Protein AF-A0A6F9C7R4-F1 (afdb_monomer_lite)

Radius of gyration: 24.44 Å; chains: 1; bounding box: 54×65×80 Å

Foldseek 3Di:
DVVVVLVVLVVLVVVVLVVVVPPDDPPPDPDPDDDDDDDDDDDDDDDDDDDDDDDDDDDDDDPPDDPPPPVPVDAADPQQVVLLCVQLVDLQDHHQEAEEFQPLAPQSVVVCVSCVVVVHSYGYDPDLNSLLVNVVSNVVSLVSNVVVDVDHAAAYEYEYHEEPVSVVSNVVSVCVVCVPPDPCVVRNYDYHYDHAEDHPCLVVVCVVDVSSCVNCVDPVNCVQRNDRDHPPPDDDDD

Secondary structure (DSSP, 8-state):
-HHHHHHHHHHHHHHHHHHTTS---------------------------------------------------PPPPHHHHHHHHHH---SS---SEEEEEE-SSHHHHHHHHHHHHTT--EEEE-SHHHHHHHHHHHHHHHHHHHHH-SSPPPPEEEEEEE-HHHHHHHHHHHHHHHTTS-TTHHHHEEEEEEE-SS-HHHHHHTTT-HHHHHHHSSHHHHHHHT-SSPPP------

Structure (mmCIF, N/CA/C/O backbone):
data_AF-A0A6F9C7R4-F1
#
_entry.id   AF-A0A6F9C7R4-F1
#
loop_
_atom_site.group_PDB
_atom_site.id
_atom_site.type_symbol
_atom_site.label_atom_id
_atom_site.label_alt_id
_atom_site.label_comp_id
_atom_site.label_asym_id
_atom_site.label_entity_id
_atom_site.label_seq_id
_atom_site.pdbx_PDB_ins_code
_atom_site.Cartn_x
_atom_site.Cartn_y
_atom_site.Cartn_z
_atom_site.occupancy
_atom_site.B_iso_or_equiv
_atom_site.auth_seq_id
_atom_site.auth_comp_id
_atom_site.auth_asym_id
_atom_site.auth_atom_id
_atom_site.pdbx_PDB_model_num
ATOM 1 N N . MET A 1 1 ? 5.335 -18.159 -20.640 1.00 39.88 1 MET A N 1
ATOM 2 C CA . MET A 1 1 ? 6.162 -18.407 -19.437 1.00 39.88 1 MET A CA 1
ATOM 3 C C . MET A 1 1 ? 5.982 -17.304 -18.386 1.00 39.88 1 MET A C 1
ATOM 5 O O . MET A 1 1 ? 5.560 -17.632 -17.288 1.00 39.88 1 MET A O 1
ATOM 9 N N . ALA A 1 2 ? 6.142 -16.016 -18.731 1.00 45.09 2 ALA A N 1
ATOM 10 C CA . ALA A 1 2 ? 5.938 -14.879 -17.810 1.00 45.09 2 ALA A CA 1
ATOM 11 C C . ALA A 1 2 ? 4.561 -14.833 -17.105 1.00 45.09 2 ALA A C 1
ATOM 13 O O . ALA A 1 2 ? 4.506 -14.585 -15.908 1.00 45.09 2 ALA A O 1
ATOM 14 N N . ARG A 1 3 ? 3.460 -15.156 -17.805 1.00 52.81 3 ARG A N 1
ATOM 15 C CA . ARG A 1 3 ? 2.104 -15.205 -17.211 1.00 52.81 3 ARG A CA 1
ATOM 16 C C . ARG A 1 3 ? 1.913 -16.314 -16.167 1.00 52.81 3 ARG A C 1
ATOM 18 O O . ARG A 1 3 ? 1.260 -16.100 -15.158 1.00 52.81 3 ARG A O 1
ATOM 25 N N . ILE A 1 4 ? 2.505 -17.489 -16.387 1.00 51.78 4 ILE A N 1
ATOM 26 C CA . ILE A 1 4 ? 2.403 -18.630 -15.455 1.00 51.78 4 ILE A CA 1
ATOM 27 C C . ILE A 1 4 ? 3.242 -18.363 -14.204 1.00 51.78 4 ILE A C 1
ATOM 29 O O . ILE A 1 4 ? 2.794 -18.617 -13.090 1.00 51.78 4 ILE A 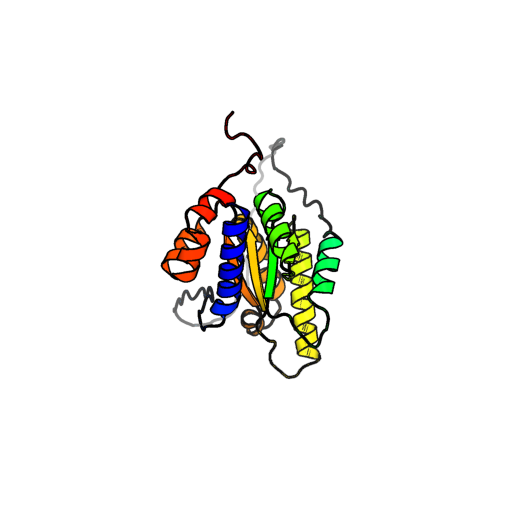O 1
ATOM 33 N N . ILE A 1 5 ? 4.432 -17.795 -14.410 1.00 53.28 5 ILE A N 1
ATOM 34 C CA . ILE A 1 5 ? 5.325 -17.333 -13.351 1.00 53.28 5 ILE A CA 1
ATOM 35 C C . ILE A 1 5 ? 4.593 -16.264 -12.521 1.00 53.28 5 ILE A C 1
ATOM 37 O O . ILE A 1 5 ? 4.403 -16.451 -11.327 1.00 53.28 5 ILE A O 1
ATOM 41 N N . SER A 1 6 ? 4.050 -15.220 -13.158 1.00 62.62 6 SER A N 1
ATOM 42 C CA . SER A 1 6 ? 3.260 -14.164 -12.504 1.00 62.62 6 SER A CA 1
ATOM 43 C C . SER A 1 6 ? 2.081 -14.700 -11.677 1.00 62.62 6 SER A C 1
ATOM 45 O O . SER A 1 6 ? 1.924 -14.301 -10.525 1.00 62.62 6 SER A O 1
ATOM 47 N N . GLN A 1 7 ? 1.312 -15.663 -12.197 1.00 65.19 7 GLN A N 1
ATOM 48 C CA . GLN A 1 7 ? 0.165 -16.225 -11.477 1.00 65.19 7 GLN A CA 1
ATOM 49 C C . GLN A 1 7 ? 0.561 -17.020 -10.228 1.00 65.19 7 GLN A C 1
ATOM 51 O O . GLN A 1 7 ? -0.072 -16.889 -9.179 1.00 65.19 7 GLN A O 1
ATOM 56 N N . GLN A 1 8 ? 1.596 -17.860 -10.323 1.00 61.47 8 GLN A N 1
ATOM 57 C CA . GLN A 1 8 ? 2.081 -18.608 -9.161 1.00 61.47 8 GLN A CA 1
ATOM 58 C C . GLN A 1 8 ? 2.661 -17.667 -8.100 1.00 61.47 8 GLN A C 1
ATOM 60 O O . GLN A 1 8 ? 2.408 -17.869 -6.912 1.00 61.47 8 GLN A O 1
ATOM 65 N N . TRP A 1 9 ? 3.348 -16.597 -8.512 1.00 67.38 9 TRP A N 1
ATOM 66 C CA . TRP A 1 9 ? 3.833 -15.569 -7.591 1.00 67.38 9 TRP A CA 1
ATOM 67 C C . TRP A 1 9 ? 2.715 -14.838 -6.881 1.00 67.38 9 TRP A C 1
ATOM 69 O O . TRP A 1 9 ? 2.795 -14.671 -5.672 1.00 67.38 9 TRP A O 1
ATOM 79 N N . LEU A 1 10 ? 1.674 -14.417 -7.596 1.00 68.88 10 LEU A N 1
ATOM 80 C CA . LEU A 1 10 ? 0.537 -13.747 -6.975 1.00 68.88 10 LEU A CA 1
ATOM 81 C C . LEU A 1 10 ? -0.103 -14.607 -5.899 1.00 68.88 10 LEU A C 1
ATOM 83 O O . LEU A 1 10 ? -0.387 -14.110 -4.815 1.00 68.88 10 LEU A O 1
ATOM 87 N N . ASN A 1 11 ? -0.265 -15.900 -6.173 1.00 70.38 11 ASN A N 1
ATOM 88 C CA . ASN A 1 11 ? -0.810 -16.833 -5.200 1.00 70.38 11 ASN A CA 1
ATOM 89 C C . ASN A 1 11 ? 0.103 -16.941 -3.972 1.00 70.38 11 ASN A C 1
ATOM 91 O O . ASN A 1 11 ? -0.387 -16.971 -2.848 1.00 70.38 11 ASN A O 1
ATOM 95 N N . LEU A 1 12 ? 1.426 -16.950 -4.159 1.00 67.12 12 LEU A N 1
ATOM 96 C CA . LEU A 1 12 ? 2.385 -16.963 -3.054 1.00 67.12 12 LEU A CA 1
ATOM 97 C C . LEU A 1 12 ? 2.430 -15.634 -2.291 1.00 67.12 12 LEU A C 1
ATOM 99 O O . LEU A 1 12 ? 2.527 -15.647 -1.068 1.00 67.12 12 LEU A O 1
ATOM 103 N N . ALA A 1 13 ? 2.321 -14.500 -2.978 1.00 68.69 13 ALA A N 1
ATOM 104 C CA . ALA A 1 13 ? 2.282 -13.173 -2.379 1.00 68.69 13 ALA A CA 1
ATOM 105 C C . ALA A 1 13 ? 0.986 -12.973 -1.587 1.00 68.69 13 ALA A C 1
ATOM 107 O O . ALA A 1 13 ? 1.040 -12.539 -0.442 1.00 68.69 13 ALA A O 1
ATOM 108 N N . GLN A 1 14 ? -0.165 -13.374 -2.133 1.00 70.00 14 GLN A N 1
ATOM 109 C CA . GLN A 1 14 ? -1.430 -13.440 -1.401 1.00 70.00 14 GLN A CA 1
ATOM 110 C C . GLN A 1 14 ? -1.315 -14.380 -0.206 1.00 70.00 14 GLN A C 1
ATOM 112 O O . GLN A 1 14 ? -1.666 -14.000 0.905 1.00 70.00 14 GLN A O 1
ATOM 117 N N . LEU A 1 15 ? -0.745 -15.572 -0.393 1.00 69.75 15 LEU A N 1
ATOM 118 C CA . LEU A 1 15 ? -0.525 -16.511 0.700 1.00 69.75 15 LEU A CA 1
ATOM 119 C C . LEU A 1 15 ? 0.438 -15.954 1.747 1.00 69.75 15 LEU A C 1
ATOM 121 O O . LEU A 1 15 ? 0.283 -16.275 2.913 1.00 69.75 15 LEU A O 1
ATOM 125 N N . TRP A 1 16 ? 1.392 -15.101 1.390 1.00 76.81 16 TRP A N 1
ATOM 126 C CA . TRP A 1 16 ? 2.259 -14.406 2.337 1.00 76.81 16 TRP A CA 1
ATOM 127 C C . TRP A 1 16 ? 1.533 -13.264 3.060 1.00 76.81 16 TRP A C 1
ATOM 129 O O . TRP A 1 16 ? 1.604 -13.193 4.288 1.00 76.81 16 TRP A O 1
ATOM 139 N N . LEU A 1 17 ? 0.738 -12.456 2.348 1.00 73.62 17 LEU A N 1
ATOM 140 C CA . LEU A 1 17 ? -0.160 -11.452 2.935 1.00 73.62 17 LEU A CA 1
ATOM 141 C C . LEU A 1 17 ? -1.154 -12.102 3.918 1.00 73.62 17 LEU A C 1
ATOM 143 O O . LEU A 1 17 ? -1.463 -11.526 4.965 1.00 73.62 17 LEU A O 1
ATOM 147 N N . SER A 1 18 ? -1.624 -13.315 3.619 1.00 70.50 18 SER A N 1
ATOM 148 C CA . SER A 1 18 ? -2.480 -14.129 4.488 1.00 70.50 18 SER A CA 1
ATOM 149 C C . SER A 1 18 ? -1.690 -14.880 5.566 1.00 70.50 18 SER A C 1
ATOM 151 O O . SER A 1 18 ? -2.158 -15.020 6.682 1.00 70.50 18 SER A O 1
ATOM 153 N N . ALA A 1 19 ? -0.475 -15.359 5.318 1.00 60.34 19 ALA A N 1
ATOM 154 C CA . ALA A 1 19 ? 0.282 -16.148 6.294 1.00 60.34 19 ALA A CA 1
ATOM 155 C C . ALA A 1 19 ? 1.025 -15.290 7.322 1.00 60.34 19 ALA A C 1
ATOM 157 O O . ALA A 1 19 ? 1.312 -15.771 8.420 1.00 60.34 19 ALA A O 1
ATOM 158 N N . SER A 1 20 ? 1.277 -14.015 7.020 1.00 59.97 20 SER A N 1
ATOM 159 C CA . SER A 1 20 ? 1.751 -13.042 8.007 1.00 59.97 20 SER A CA 1
ATOM 160 C C . SER A 1 20 ? 0.716 -12.756 9.121 1.00 59.97 20 SER A C 1
ATOM 162 O O . SER A 1 20 ? 0.984 -11.943 10.007 1.00 59.97 20 SER A O 1
ATOM 164 N N . LEU A 1 21 ? -0.444 -13.436 9.111 1.00 51.66 21 LEU A N 1
ATOM 165 C CA . LEU A 1 21 ? -1.434 -13.511 10.197 1.00 51.66 21 LEU A CA 1
ATOM 166 C C . LEU A 1 21 ? -0.935 -14.275 11.448 1.00 51.66 21 LEU A C 1
ATOM 168 O O . LEU A 1 21 ? -1.606 -14.250 12.478 1.00 51.66 21 LEU A O 1
ATOM 172 N N . GLY A 1 22 ? 0.233 -14.929 11.402 1.00 48.56 22 GLY A N 1
ATOM 173 C CA . GLY A 1 22 ? 0.896 -15.466 12.599 1.00 48.56 22 GLY A CA 1
ATOM 174 C C . GLY A 1 22 ? 1.526 -14.366 13.477 1.00 48.56 22 GLY A C 1
ATOM 175 O O . GLY A 1 22 ? 1.767 -13.254 13.000 1.00 48.56 22 GLY A O 1
ATOM 176 N N . PRO A 1 23 ? 1.821 -14.628 14.764 1.00 38.16 23 PRO A N 1
ATOM 177 C CA . PRO A 1 23 ? 2.460 -13.663 15.658 1.00 38.16 23 PRO A CA 1
ATOM 178 C C . PRO A 1 23 ? 3.951 -13.481 15.315 1.00 38.16 23 PRO A C 1
ATOM 180 O O . PRO A 1 23 ? 4.829 -13.846 16.087 1.00 38.16 23 PRO A O 1
ATOM 183 N N . CYS A 1 24 ? 4.261 -12.904 14.154 1.00 34.91 24 CYS A N 1
ATOM 184 C CA . CYS A 1 24 ? 5.587 -12.368 13.867 1.00 34.91 24 CYS A CA 1
ATOM 185 C C . CYS A 1 24 ? 5.612 -10.896 14.284 1.00 34.91 24 CYS A C 1
ATOM 187 O O . CYS A 1 24 ? 5.090 -10.016 13.599 1.00 34.91 24 CYS A O 1
ATOM 189 N N . LEU A 1 25 ? 6.199 -10.646 15.458 1.00 34.00 25 LEU A N 1
ATOM 190 C CA . LEU A 1 25 ? 6.598 -9.317 15.897 1.00 34.00 25 LEU A CA 1
ATOM 191 C C . LEU A 1 25 ? 7.653 -8.763 14.930 1.00 34.00 25 LEU A C 1
ATOM 193 O O . LEU A 1 25 ? 8.829 -9.086 15.047 1.00 34.00 25 LEU A O 1
ATOM 197 N N . PHE A 1 26 ? 7.253 -7.853 14.049 1.00 37.03 26 PHE A N 1
ATOM 198 C CA . PHE A 1 26 ? 8.148 -6.807 13.557 1.00 37.03 26 PHE A CA 1
ATOM 199 C C . PHE A 1 26 ? 7.705 -5.481 14.166 1.00 37.03 26 PHE A C 1
ATOM 201 O O . PHE A 1 26 ? 7.222 -4.575 13.495 1.00 37.03 26 PHE A O 1
ATOM 208 N N . VAL A 1 27 ? 7.842 -5.390 15.489 1.00 33.22 27 VAL A N 1
ATOM 209 C CA . VAL A 1 27 ? 7.947 -4.093 16.151 1.00 33.22 27 VAL A CA 1
ATOM 210 C C . VAL A 1 27 ? 9.419 -3.720 16.044 1.00 33.22 27 VAL A C 1
ATOM 212 O O . VAL A 1 27 ? 10.257 -4.340 16.698 1.00 33.22 27 VAL A O 1
ATOM 215 N N . VAL A 1 28 ? 9.754 -2.717 15.230 1.00 31.02 28 VAL A N 1
ATOM 216 C CA . VAL A 1 28 ? 11.025 -2.000 15.389 1.00 31.02 28 VAL A CA 1
ATOM 217 C C . VAL A 1 28 ? 10.920 -1.260 16.718 1.00 31.02 28 VAL A C 1
ATOM 219 O O . VAL A 1 28 ? 10.457 -0.128 16.797 1.00 31.02 28 VAL A O 1
ATOM 222 N N . HIS A 1 29 ? 11.243 -1.960 17.800 1.00 27.08 29 HIS A N 1
ATOM 223 C CA . HIS A 1 29 ? 11.306 -1.392 19.131 1.00 27.08 29 HIS A CA 1
ATOM 224 C C . HIS A 1 29 ? 12.757 -0.984 19.367 1.00 27.08 29 HIS A C 1
ATOM 226 O O . HIS A 1 29 ? 13.606 -1.813 19.690 1.00 27.08 29 HIS A O 1
ATOM 232 N N . SER A 1 30 ? 13.062 0.298 19.188 1.00 29.88 30 SER A N 1
ATOM 233 C CA . SER A 1 30 ? 14.306 0.883 19.678 1.00 29.88 30 SER A CA 1
ATOM 234 C C . SER A 1 30 ? 14.248 0.948 21.207 1.00 29.88 30 SER A C 1
ATOM 236 O O . SER A 1 30 ? 13.854 1.948 21.800 1.00 29.88 30 SER A O 1
ATOM 238 N N . LYS A 1 31 ? 14.628 -0.146 21.873 1.00 27.42 31 LYS A N 1
ATOM 239 C CA . LYS A 1 31 ? 14.966 -0.135 23.300 1.00 27.42 31 LYS A CA 1
ATOM 240 C C . LYS A 1 31 ? 16.480 -0.127 23.450 1.00 27.42 31 LYS A C 1
ATOM 242 O O . LYS A 1 31 ? 17.113 -1.173 23.527 1.00 27.42 31 LYS A O 1
ATOM 247 N N . THR A 1 32 ? 17.050 1.067 23.535 1.00 28.98 32 THR A N 1
ATOM 248 C CA . THR A 1 32 ? 18.322 1.277 24.229 1.00 28.98 32 THR A CA 1
ATOM 249 C C . THR A 1 32 ? 17.988 1.751 25.636 1.00 28.98 32 THR A C 1
ATOM 251 O O . THR A 1 32 ? 17.691 2.917 25.884 1.00 28.98 32 THR A O 1
ATOM 254 N N . GLU A 1 33 ? 17.966 0.797 26.562 1.00 25.92 33 GLU A N 1
ATOM 255 C CA . GLU A 1 33 ? 17.867 1.045 27.993 1.00 25.92 33 GLU A CA 1
ATOM 256 C C . GLU A 1 33 ? 19.215 1.608 28.466 1.00 25.92 33 GLU A C 1
ATOM 258 O O . GLU A 1 33 ? 20.208 0.890 28.524 1.00 25.92 33 GLU A O 1
ATOM 263 N N . ASN A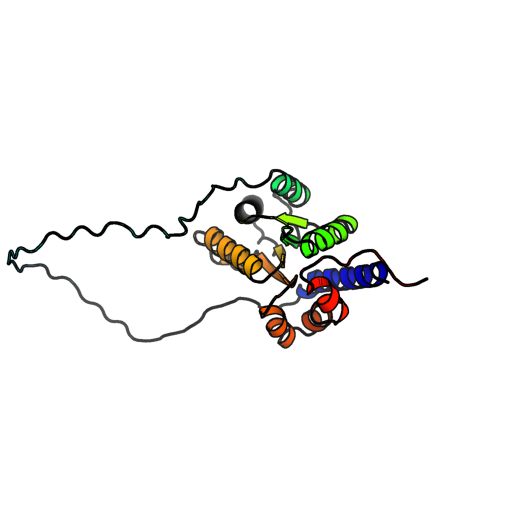 1 34 ? 19.272 2.904 28.777 1.00 28.16 34 ASN A N 1
ATOM 264 C CA . ASN A 1 34 ? 20.402 3.495 29.488 1.00 28.16 34 ASN A CA 1
ATOM 265 C C . ASN A 1 34 ? 19.915 3.907 30.879 1.00 28.16 34 ASN A C 1
ATOM 267 O O . ASN A 1 34 ? 19.322 4.968 31.080 1.00 28.16 34 ASN A O 1
ATOM 271 N N . LYS A 1 35 ? 20.119 3.016 31.853 1.00 32.59 35 LYS A N 1
ATOM 272 C CA . LYS A 1 35 ? 20.075 3.370 33.272 1.00 32.59 35 LYS A CA 1
ATOM 273 C C . LYS A 1 35 ? 21.259 4.284 33.555 1.00 32.59 35 LYS A C 1
ATOM 275 O O . LYS A 1 35 ? 22.378 3.851 33.332 1.00 32.59 35 LYS A O 1
ATOM 280 N N . LEU A 1 36 ? 21.016 5.460 34.137 1.00 32.50 36 LEU A N 1
ATOM 281 C CA . LEU A 1 36 ? 21.821 6.011 35.236 1.00 32.50 36 LEU A CA 1
ATOM 282 C C . LEU A 1 36 ? 21.109 7.211 35.900 1.00 32.50 36 LEU A C 1
ATOM 284 O O . LEU A 1 36 ? 20.848 8.241 35.295 1.00 32.50 36 LEU A O 1
ATOM 288 N N . GLN A 1 37 ? 20.776 6.978 37.172 1.00 30.25 37 GLN A N 1
ATOM 289 C CA . GLN A 1 37 ? 20.703 7.876 38.334 1.00 30.25 37 GLN A CA 1
ATOM 290 C C . GLN A 1 37 ? 20.002 9.252 38.281 1.00 30.25 37 GLN A C 1
ATOM 292 O O . GLN A 1 37 ? 20.469 10.245 37.741 1.00 30.25 37 GLN A O 1
ATOM 297 N N . ARG A 1 38 ? 18.932 9.309 39.088 1.00 33.03 38 ARG A N 1
ATOM 298 C CA . ARG A 1 38 ? 18.284 10.493 39.672 1.00 33.03 38 ARG A CA 1
ATOM 299 C C . ARG A 1 38 ? 19.234 11.293 40.588 1.00 33.03 38 ARG A C 1
ATOM 301 O O . ARG A 1 38 ? 19.841 10.682 41.467 1.00 33.03 38 ARG A O 1
ATOM 308 N N . ARG A 1 39 ? 19.167 12.636 40.557 1.00 31.39 39 ARG A N 1
ATOM 309 C CA . ARG A 1 39 ? 18.812 13.500 41.719 1.00 31.39 39 ARG A CA 1
ATOM 310 C C . ARG A 1 39 ? 18.652 14.995 41.337 1.00 31.39 39 ARG A C 1
ATOM 312 O O . ARG A 1 39 ? 19.259 15.420 40.362 1.00 31.39 39 ARG A O 1
ATOM 319 N N . PRO A 1 40 ? 17.849 15.786 42.088 1.00 46.59 40 PRO A N 1
ATOM 320 C CA . PRO A 1 40 ? 17.411 17.141 41.721 1.00 46.59 40 PRO A CA 1
ATOM 321 C C . PRO A 1 40 ? 18.120 18.258 42.519 1.00 46.59 40 PRO A C 1
ATOM 323 O O . PRO A 1 40 ? 18.503 18.017 43.665 1.00 46.59 40 PRO A O 1
ATOM 326 N N . ARG A 1 41 ? 18.194 19.496 41.990 1.00 29.52 41 ARG A N 1
ATOM 327 C CA . ARG A 1 41 ? 18.056 20.753 42.770 1.00 29.52 41 ARG A CA 1
ATOM 328 C C . ARG A 1 41 ? 18.056 22.033 41.919 1.00 29.52 41 ARG A C 1
ATOM 330 O O . ARG A 1 41 ? 18.468 22.049 40.770 1.00 29.52 41 ARG A O 1
ATOM 337 N N . SER A 1 42 ? 17.517 23.060 42.561 1.00 34.91 42 SER A N 1
ATOM 338 C CA . SER A 1 42 ? 16.961 24.349 42.150 1.00 34.91 42 SER A CA 1
ATOM 339 C C . SER A 1 42 ? 17.950 25.488 41.838 1.00 34.91 42 SER A C 1
ATOM 341 O O . SER A 1 42 ? 19.040 25.524 42.393 1.00 34.91 42 SER A O 1
ATOM 343 N N . THR A 1 43 ? 17.459 26.450 41.037 1.00 39.88 43 THR A N 1
ATOM 344 C CA . THR A 1 43 ? 17.635 27.929 41.067 1.00 39.88 43 THR A CA 1
ATOM 345 C C . THR A 1 43 ? 18.994 28.553 41.432 1.00 39.88 43 THR A C 1
ATOM 347 O O . THR A 1 43 ? 19.448 28.407 42.560 1.00 39.88 43 THR A O 1
ATOM 350 N N . SER A 1 44 ? 19.495 29.468 40.590 1.00 35.78 44 SER A N 1
ATOM 351 C CA . SER A 1 44 ? 19.961 30.796 41.041 1.00 35.78 44 SER A CA 1
ATOM 352 C C . SER A 1 44 ? 20.140 31.755 39.861 1.00 35.78 44 SER A C 1
ATOM 354 O O . SER A 1 44 ? 20.680 31.383 38.824 1.00 35.78 44 SER A O 1
ATOM 356 N N . MET A 1 45 ? 19.704 33.002 40.048 1.00 37.31 45 MET A N 1
ATOM 357 C CA . MET A 1 45 ? 20.011 34.131 39.172 1.00 37.31 45 MET A CA 1
ATOM 358 C C . MET A 1 45 ? 21.417 34.690 39.447 1.00 37.31 45 MET A C 1
ATOM 360 O O . MET A 1 45 ? 21.895 34.599 40.578 1.00 37.31 45 MET A O 1
ATOM 364 N N . LYS A 1 46 ? 21.948 35.400 38.437 1.00 35.06 46 LYS A N 1
ATOM 365 C CA . LYS A 1 46 ? 22.542 36.755 38.507 1.00 35.06 46 LYS A CA 1
ATOM 366 C C . LYS A 1 46 ? 23.988 36.904 37.985 1.00 35.06 46 LYS A C 1
ATOM 368 O O . LYS A 1 46 ? 24.907 36.234 38.432 1.00 35.06 46 LYS A O 1
ATOM 373 N N . ASP A 1 47 ? 24.088 37.877 37.071 1.00 33.75 47 ASP A N 1
ATOM 374 C CA . ASP A 1 47 ? 25.193 38.760 36.667 1.00 33.75 47 ASP A CA 1
ATOM 375 C C . ASP A 1 47 ? 26.544 38.204 36.202 1.00 33.75 47 ASP A C 1
ATOM 377 O O . ASP A 1 47 ? 27.333 37.689 36.990 1.00 33.75 47 ASP A O 1
ATOM 381 N N . ARG A 1 48 ? 26.918 38.588 34.966 1.00 40.56 48 ARG A N 1
ATOM 382 C CA . ARG A 1 48 ? 28.158 39.356 34.753 1.00 40.56 48 ARG A CA 1
ATOM 383 C C . ARG A 1 48 ? 28.160 40.149 33.437 1.00 40.56 48 ARG A C 1
ATOM 385 O O . ARG A 1 48 ? 27.912 39.607 32.367 1.00 40.56 48 ARG A O 1
ATOM 392 N N . GLN A 1 49 ? 28.458 41.440 33.561 1.00 38.72 49 GLN A N 1
ATOM 393 C CA . GLN A 1 49 ? 28.736 42.410 32.496 1.00 38.72 49 GLN A CA 1
ATOM 394 C C . GLN A 1 49 ? 30.092 42.188 31.791 1.00 38.72 49 GLN A C 1
ATOM 396 O O . GLN A 1 49 ? 30.989 41.554 32.348 1.00 38.72 49 GLN A O 1
ATOM 401 N N . ASN A 1 50 ? 30.239 42.937 30.682 1.00 27.97 50 ASN A N 1
ATOM 402 C CA . ASN A 1 50 ? 31.456 43.404 29.987 1.00 27.97 50 ASN A CA 1
ATOM 403 C C . ASN A 1 50 ? 31.901 42.499 28.814 1.00 27.97 50 ASN A C 1
ATOM 405 O O . ASN A 1 50 ? 31.906 41.287 28.947 1.00 27.97 50 ASN A O 1
ATOM 409 N N . SER A 1 51 ? 32.283 42.970 27.623 1.00 33.06 51 SER A N 1
ATOM 410 C CA . SER A 1 51 ? 32.763 44.288 27.179 1.00 33.06 51 SER A CA 1
ATOM 411 C C . SER A 1 51 ? 32.640 44.367 25.646 1.00 33.06 51 SER A C 1
ATOM 413 O O . SER A 1 51 ? 32.680 43.340 24.972 1.00 33.06 51 SER A O 1
ATOM 415 N N . LYS A 1 52 ? 32.546 45.582 25.092 1.00 42.66 52 LYS A N 1
ATOM 416 C CA . LYS A 1 52 ? 32.696 45.876 23.653 1.00 42.66 52 LYS A CA 1
ATOM 417 C C . LYS A 1 52 ? 34.031 45.353 23.101 1.00 42.66 52 LYS A C 1
ATOM 419 O O . LYS A 1 52 ? 35.062 45.597 23.720 1.00 42.66 52 LYS A O 1
ATOM 424 N N . ALA A 1 53 ? 34.017 44.808 21.885 1.00 37.38 53 ALA A N 1
ATOM 425 C CA . ALA A 1 53 ? 35.119 44.936 20.934 1.00 37.38 53 ALA A CA 1
ATOM 426 C C . ALA A 1 53 ? 34.593 44.820 19.495 1.00 37.38 53 ALA A C 1
ATOM 428 O O . ALA A 1 53 ? 33.633 44.115 19.207 1.00 37.38 53 ALA A O 1
ATOM 429 N N . GLN A 1 54 ? 35.222 45.611 18.646 1.00 39.72 54 GLN A N 1
ATOM 430 C CA . GLN A 1 54 ? 34.903 46.037 17.293 1.00 39.72 54 GLN A CA 1
ATOM 431 C C . GLN A 1 54 ? 35.794 45.273 16.310 1.00 39.72 54 GLN A C 1
ATOM 433 O O . GLN A 1 54 ? 36.973 45.132 16.613 1.00 39.72 54 GLN A O 1
ATOM 438 N N . SER A 1 55 ? 35.247 44.808 15.180 1.00 37.41 55 SER A N 1
ATOM 439 C CA . SER A 1 55 ? 35.937 44.271 13.981 1.00 37.41 55 SER A CA 1
ATOM 440 C C . SER A 1 55 ? 34.925 43.385 13.237 1.00 37.41 55 SER A C 1
ATOM 442 O O . SER A 1 55 ? 34.134 42.707 13.881 1.00 37.41 55 SER A O 1
ATOM 444 N N . ASP A 1 56 ? 34.801 43.305 11.922 1.00 36.16 56 ASP A N 1
ATOM 445 C CA . ASP A 1 56 ? 35.287 44.058 10.777 1.00 36.16 56 ASP A CA 1
ATOM 446 C C . ASP A 1 56 ? 34.360 43.652 9.626 1.00 36.16 56 ASP A C 1
ATOM 448 O O . ASP A 1 56 ? 33.805 42.550 9.592 1.00 36.16 56 ASP A O 1
ATOM 452 N N . ARG A 1 57 ? 34.169 44.560 8.673 1.00 51.16 57 ARG A N 1
ATOM 453 C CA . ARG A 1 57 ? 33.471 44.262 7.425 1.00 51.16 57 ARG A CA 1
ATOM 454 C C . ARG A 1 57 ? 34.271 43.220 6.648 1.00 51.16 57 ARG A C 1
ATOM 456 O O . ARG A 1 57 ? 35.390 43.518 6.257 1.00 51.16 57 ARG A O 1
ATOM 463 N N . THR A 1 58 ? 33.658 42.097 6.295 1.00 37.62 58 THR A N 1
ATOM 464 C CA . THR A 1 58 ? 33.883 41.479 4.982 1.00 37.62 58 THR A CA 1
ATOM 465 C C . THR A 1 58 ? 32.575 40.879 4.475 1.00 37.62 58 THR A C 1
ATOM 467 O O . THR A 1 58 ? 31.941 40.038 5.103 1.00 37.62 58 THR A O 1
ATOM 470 N N . SER A 1 59 ? 32.143 41.408 3.339 1.00 42.41 59 SER A N 1
ATOM 471 C CA . SER A 1 59 ? 31.099 40.884 2.473 1.00 42.41 59 SER A CA 1
ATOM 472 C C . SER A 1 59 ? 31.545 39.544 1.888 1.00 42.41 59 SER A C 1
ATOM 474 O O . SER A 1 59 ? 32.531 39.507 1.153 1.00 42.41 59 SER A O 1
ATOM 476 N N . SER A 1 60 ? 30.810 38.471 2.170 1.00 39.72 60 SER A N 1
ATOM 477 C CA . SER A 1 60 ? 30.863 37.235 1.390 1.00 39.72 60 SER A CA 1
ATOM 478 C C . SER A 1 60 ? 29.564 37.144 0.596 1.00 39.72 60 SER A C 1
ATOM 480 O O . SER A 1 60 ? 28.492 36.922 1.154 1.00 39.72 60 SER A O 1
ATOM 482 N N . ILE A 1 61 ? 29.683 37.440 -0.696 1.00 51.88 61 ILE A N 1
ATOM 483 C CA . ILE A 1 61 ? 28.699 37.144 -1.734 1.00 51.88 61 ILE A CA 1
ATOM 484 C C . ILE A 1 61 ? 29.175 35.897 -2.490 1.00 51.88 61 ILE A C 1
ATOM 486 O O . ILE A 1 61 ? 30.380 35.686 -2.623 1.00 51.88 61 ILE A O 1
ATOM 490 N N . ASP A 1 62 ? 28.195 35.122 -2.952 1.00 46.09 62 ASP A N 1
ATOM 491 C CA . ASP A 1 62 ? 28.244 33.906 -3.769 1.00 46.09 62 ASP A CA 1
ATOM 492 C C . ASP A 1 62 ? 28.571 32.583 -3.069 1.00 46.09 62 ASP A C 1
ATOM 494 O O . ASP A 1 62 ? 29.654 32.015 -3.178 1.00 46.09 62 ASP A O 1
ATOM 498 N N . SER A 1 63 ? 27.518 32.028 -2.462 1.00 39.47 63 SER A N 1
ATOM 499 C CA . SER A 1 63 ? 27.273 30.582 -2.434 1.00 39.47 63 SER A CA 1
ATOM 500 C C . SER A 1 63 ? 26.023 30.270 -3.267 1.00 39.47 63 SER A C 1
ATOM 502 O O . SER A 1 63 ? 25.015 29.793 -2.751 1.00 39.47 63 SER A O 1
ATOM 504 N N . GLU A 1 64 ? 26.065 30.559 -4.568 1.00 46.97 64 GLU A N 1
ATOM 505 C CA . GLU A 1 64 ? 25.103 30.016 -5.533 1.00 46.97 64 GLU A CA 1
ATOM 506 C C . GLU A 1 64 ? 25.519 28.573 -5.852 1.00 46.97 64 GLU A C 1
ATOM 508 O O . GLU A 1 64 ? 26.408 28.331 -6.664 1.00 46.97 64 GLU A O 1
ATOM 513 N N . THR A 1 65 ? 24.951 27.616 -5.115 1.00 45.50 65 THR A N 1
ATOM 514 C CA . THR A 1 65 ? 24.625 26.223 -5.513 1.00 45.50 65 THR A CA 1
ATOM 515 C C . THR A 1 65 ? 24.142 25.446 -4.281 1.00 45.50 65 THR A C 1
ATOM 517 O O . THR A 1 65 ? 24.577 24.336 -3.982 1.00 45.50 65 THR A O 1
ATOM 520 N N . SER A 1 66 ? 23.196 26.026 -3.542 1.00 34.62 66 SER A N 1
ATOM 521 C CA . SER A 1 66 ? 22.291 25.207 -2.738 1.00 34.62 66 SER A CA 1
ATOM 522 C C . SER A 1 66 ? 21.284 24.591 -3.711 1.00 34.62 66 SER A C 1
ATOM 524 O O . SER A 1 66 ? 20.678 25.344 -4.481 1.00 34.62 66 SER A O 1
ATOM 526 N N . PRO A 1 67 ? 21.065 23.264 -3.741 1.00 39.84 67 PRO A N 1
ATOM 527 C CA . PRO A 1 67 ? 19.851 22.733 -4.327 1.00 39.84 67 PRO A CA 1
ATOM 528 C C . PRO A 1 67 ? 18.728 23.151 -3.380 1.00 39.84 67 PRO A C 1
ATOM 530 O O . PRO A 1 67 ? 18.336 22.395 -2.494 1.00 39.84 67 PRO A O 1
ATOM 533 N N . GLU A 1 68 ? 18.271 24.398 -3.533 1.00 36.81 68 GLU A N 1
ATOM 534 C CA . GLU A 1 68 ? 17.064 24.914 -2.915 1.00 36.81 68 GLU A CA 1
ATOM 535 C C . GLU A 1 68 ? 15.992 23.887 -3.248 1.00 36.81 68 GLU A C 1
ATOM 537 O O . GLU A 1 68 ? 15.593 23.703 -4.406 1.00 36.81 68 GLU A O 1
ATOM 542 N N . SER A 1 69 ? 15.619 23.133 -2.223 1.00 44.25 69 SER A N 1
ATOM 543 C CA . SER A 1 69 ? 14.499 22.232 -2.222 1.00 44.25 69 SER A CA 1
ATOM 544 C C . SER A 1 69 ? 13.298 23.075 -2.602 1.00 44.25 69 SER A C 1
ATOM 546 O O . SER A 1 69 ? 12.631 23.683 -1.769 1.00 44.25 69 SER A O 1
ATOM 548 N N . LYS A 1 70 ? 13.009 23.102 -3.903 1.00 41.69 70 LYS A N 1
ATOM 549 C CA . LYS A 1 70 ? 11.683 23.388 -4.413 1.00 41.69 70 LYS A CA 1
ATOM 550 C C . LYS A 1 70 ? 10.809 22.298 -3.813 1.00 41.69 70 LYS A C 1
ATOM 552 O O . LYS A 1 70 ? 10.550 21.274 -4.439 1.00 41.69 70 LYS A O 1
ATOM 557 N N . ILE A 1 71 ? 10.359 22.528 -2.581 1.00 50.12 71 ILE A N 1
ATOM 558 C CA . ILE A 1 71 ? 9.118 22.004 -2.043 1.00 50.12 71 ILE A CA 1
ATOM 559 C C . ILE A 1 71 ? 8.053 22.631 -2.945 1.00 50.12 71 ILE A C 1
ATOM 561 O O . ILE A 1 71 ? 7.336 23.555 -2.57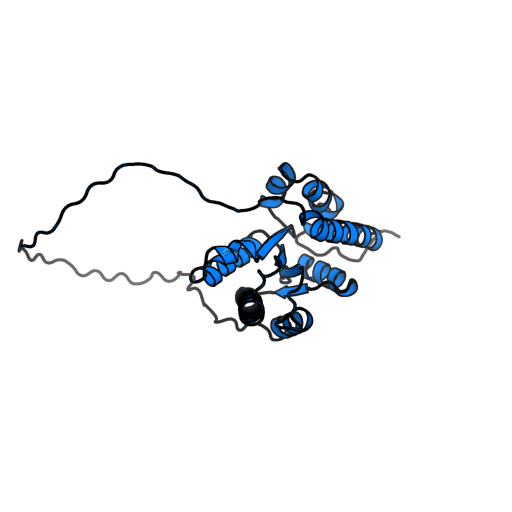8 1.00 50.12 71 ILE A O 1
ATOM 565 N N . ALA A 1 72 ? 8.003 22.179 -4.200 1.00 46.38 72 ALA A N 1
ATOM 566 C CA . ALA A 1 72 ? 6.781 22.214 -4.950 1.00 46.38 72 ALA A CA 1
ATOM 567 C C . ALA A 1 72 ? 5.820 21.472 -4.034 1.00 46.38 72 ALA A C 1
ATOM 569 O O . ALA A 1 72 ? 6.041 20.297 -3.730 1.00 46.38 72 ALA A O 1
ATOM 570 N N . VAL A 1 73 ? 4.840 22.192 -3.496 1.00 57.03 73 VAL A N 1
ATOM 571 C CA . VAL A 1 73 ? 3.720 21.594 -2.784 1.00 57.03 73 VAL A CA 1
ATOM 572 C C . VAL A 1 73 ? 3.026 20.723 -3.823 1.00 57.03 73 VAL A C 1
ATOM 574 O O . VAL A 1 73 ? 2.175 21.182 -4.580 1.00 57.03 73 VAL A O 1
ATOM 577 N N . GLN A 1 74 ? 3.507 19.490 -3.969 1.00 80.12 74 GLN A N 1
ATOM 578 C CA . GLN A 1 74 ? 2.915 18.526 -4.868 1.00 80.12 74 GLN A CA 1
ATOM 579 C C . GLN A 1 74 ? 1.551 18.209 -4.274 1.00 80.12 74 GLN A C 1
ATOM 581 O O . GLN A 1 74 ? 1.429 17.880 -3.094 1.00 80.12 74 GLN A O 1
ATOM 586 N N . VAL A 1 75 ? 0.510 18.408 -5.072 1.00 90.62 75 VAL A N 1
ATOM 587 C CA . VAL A 1 75 ? -0.858 18.109 -4.664 1.00 90.62 75 VAL A CA 1
ATOM 588 C C . VAL A 1 75 ? -1.090 16.616 -4.909 1.00 90.62 75 VAL A C 1
ATOM 590 O O . VAL A 1 75 ? -0.738 16.137 -5.992 1.00 90.62 75 VAL A O 1
ATOM 593 N N . PRO A 1 76 ? -1.665 15.871 -3.947 1.00 93.44 76 PRO A N 1
ATOM 594 C CA . PRO A 1 76 ? -1.982 14.464 -4.150 1.00 93.44 76 PRO A CA 1
ATOM 595 C C . PRO A 1 76 ? -2.933 14.281 -5.331 1.00 93.44 76 PRO A C 1
ATOM 597 O O . PRO A 1 76 ? -3.867 15.066 -5.528 1.00 93.44 76 PRO A O 1
ATOM 600 N N . ARG A 1 77 ? -2.725 13.229 -6.120 1.00 95.12 77 ARG A N 1
ATOM 601 C CA . ARG A 1 77 ? -3.574 12.965 -7.286 1.00 95.12 77 ARG A CA 1
ATOM 602 C C . ARG A 1 77 ? -4.963 12.501 -6.862 1.00 95.12 77 ARG A C 1
ATOM 604 O O . ARG A 1 77 ? -5.119 11.716 -5.930 1.00 95.12 77 ARG A O 1
ATOM 611 N N . LYS A 1 78 ? -5.981 12.898 -7.632 1.00 96.38 78 LYS A N 1
ATOM 612 C CA . LYS A 1 78 ? -7.371 12.457 -7.428 1.00 96.38 78 LYS A CA 1
ATOM 613 C C . LYS A 1 78 ? -7.511 10.926 -7.418 1.00 96.38 78 LYS A C 1
ATOM 615 O O . LYS A 1 78 ? -8.230 10.393 -6.580 1.00 96.38 78 LYS A O 1
ATOM 620 N N . SER A 1 79 ? -6.766 10.230 -8.280 1.00 96.25 79 SER A N 1
ATOM 621 C CA . SER A 1 79 ? -6.793 8.765 -8.385 1.00 96.25 79 SER A CA 1
ATOM 622 C C . SER A 1 79 ? -6.469 8.054 -7.068 1.00 96.25 79 SER A C 1
ATOM 624 O O . SER A 1 79 ? -7.014 6.987 -6.818 1.00 96.25 79 SER A O 1
ATOM 626 N N . VAL A 1 80 ? -5.625 8.647 -6.214 1.00 97.50 80 VAL A N 1
ATOM 627 C CA . VAL A 1 80 ? -5.286 8.089 -4.895 1.00 97.50 80 VAL A CA 1
ATOM 628 C C . VAL A 1 80 ? -6.531 8.030 -4.013 1.00 97.50 80 VAL A C 1
ATOM 630 O O . VAL A 1 80 ? -6.824 6.995 -3.420 1.00 97.50 80 VAL A O 1
ATOM 633 N N . TYR A 1 81 ? -7.300 9.119 -3.964 1.00 97.25 81 TYR A N 1
ATOM 634 C CA . TYR A 1 81 ? -8.549 9.171 -3.207 1.00 97.25 81 TYR A CA 1
ATOM 635 C C . TYR A 1 81 ? -9.614 8.249 -3.797 1.00 97.25 81 TYR A C 1
ATOM 637 O O . TYR A 1 81 ? -10.309 7.576 -3.042 1.00 97.25 81 TYR A O 1
ATOM 645 N N . ASP A 1 82 ? -9.721 8.180 -5.124 1.00 96.94 82 ASP A N 1
ATOM 646 C CA . ASP A 1 82 ? -10.679 7.294 -5.790 1.00 96.94 82 ASP A CA 1
ATOM 647 C C . ASP A 1 82 ? -10.385 5.815 -5.464 1.00 96.94 82 ASP A C 1
ATOM 649 O O . ASP A 1 82 ? -11.298 5.082 -5.086 1.00 96.94 82 ASP A O 1
ATOM 653 N N . GLN A 1 83 ? -9.113 5.396 -5.505 1.00 97.25 83 GLN A N 1
ATOM 654 C CA . GLN A 1 83 ? -8.676 4.051 -5.100 1.00 97.25 83 GLN A CA 1
ATOM 655 C C . GLN A 1 83 ? -8.973 3.776 -3.619 1.00 97.25 83 GLN A C 1
ATOM 657 O O . GLN A 1 83 ? -9.539 2.742 -3.271 1.00 97.25 83 GLN A O 1
ATOM 662 N N . LEU A 1 84 ? -8.658 4.724 -2.733 1.00 96.94 84 LEU A N 1
ATOM 663 C CA . LEU A 1 84 ? -8.933 4.585 -1.301 1.00 96.94 84 LEU A CA 1
ATOM 664 C C . LEU A 1 84 ? -10.428 4.504 -1.000 1.00 96.94 84 LEU A C 1
ATOM 666 O O . LEU A 1 84 ? -10.813 3.746 -0.120 1.00 96.94 84 LEU A O 1
ATOM 670 N N . ASN A 1 85 ? -11.273 5.238 -1.723 1.00 95.62 85 ASN A N 1
ATOM 671 C CA . ASN A 1 85 ? -12.724 5.194 -1.542 1.00 95.62 85 ASN A CA 1
ATOM 672 C C . ASN A 1 85 ? -13.330 3.850 -1.968 1.00 95.62 85 ASN A C 1
ATOM 674 O O . ASN A 1 85 ? -14.334 3.434 -1.396 1.00 95.62 85 ASN A O 1
ATOM 678 N N . GLN A 1 86 ? -12.719 3.160 -2.934 1.00 94.25 86 GLN A N 1
ATOM 679 C CA . GLN A 1 86 ? -13.126 1.808 -3.330 1.00 94.25 86 GLN A CA 1
ATOM 680 C C . GLN A 1 86 ? -12.724 0.748 -2.296 1.00 94.25 86 GLN A C 1
ATOM 682 O O . GLN A 1 86 ? -13.396 -0.271 -2.173 1.00 94.25 86 GLN A O 1
ATOM 687 N N . ILE A 1 87 ? -11.644 0.985 -1.547 1.00 95.25 87 ILE A N 1
ATOM 688 C CA . ILE A 1 87 ? -11.122 0.050 -0.539 1.00 95.25 87 ILE A CA 1
ATOM 689 C C . ILE A 1 87 ? -11.757 0.301 0.840 1.00 95.25 87 ILE A C 1
ATOM 691 O O . ILE A 1 87 ? -12.165 -0.629 1.532 1.00 95.25 87 ILE A O 1
ATOM 695 N N . LEU A 1 88 ? -11.842 1.565 1.254 1.00 92.94 88 LEU A N 1
ATOM 696 C CA . LEU A 1 88 ? -12.331 2.021 2.559 1.00 92.94 88 LEU A CA 1
ATOM 697 C C . LEU A 1 88 ? -13.809 2.415 2.444 1.00 92.94 88 LEU A C 1
ATOM 699 O O . LEU A 1 88 ? -14.171 3.589 2.543 1.00 92.94 88 LEU A O 1
ATOM 703 N N . ILE A 1 89 ? -14.651 1.414 2.187 1.00 89.62 89 ILE A N 1
ATOM 704 C CA . ILE A 1 89 ? -16.059 1.594 1.803 1.00 89.62 89 ILE A CA 1
ATOM 705 C C . ILE A 1 89 ? -16.904 2.140 2.968 1.00 89.62 89 ILE A C 1
ATOM 707 O O . ILE A 1 89 ? -17.761 2.997 2.760 1.00 89.62 89 ILE A O 1
ATOM 711 N N . SER A 1 90 ? -16.649 1.681 4.198 1.00 87.38 90 SER A N 1
ATOM 712 C CA . SER A 1 90 ? -17.431 2.025 5.394 1.00 87.38 90 SER A CA 1
ATOM 713 C C . SER A 1 90 ? -16.537 2.449 6.561 1.00 87.38 90 SER A C 1
ATOM 715 O O . SER A 1 90 ? -15.384 2.037 6.656 1.00 87.38 90 SER A O 1
ATOM 717 N N . ASP A 1 91 ? -17.085 3.261 7.467 1.00 86.44 91 ASP A N 1
ATOM 718 C CA . ASP A 1 91 ? -16.446 3.583 8.750 1.00 86.44 91 ASP A CA 1
ATOM 719 C C . ASP A 1 91 ? -16.606 2.437 9.774 1.00 86.44 91 ASP A C 1
ATOM 721 O O . ASP A 1 91 ? -15.882 2.391 10.761 1.00 86.44 91 ASP A O 1
ATOM 725 N N . GLU A 1 92 ? -17.505 1.478 9.526 1.00 87.06 92 GLU A N 1
ATOM 726 C CA . GLU A 1 92 ? -17.751 0.316 10.398 1.00 87.06 92 GLU A CA 1
ATOM 727 C C . GLU A 1 92 ? -16.931 -0.921 10.023 1.00 87.06 92 GLU A C 1
ATOM 729 O O . GLU A 1 92 ? -16.883 -1.882 10.784 1.00 87.06 92 GLU A O 1
ATOM 734 N N . GLN A 1 93 ? -16.281 -0.922 8.859 1.00 89.00 93 GLN A N 1
ATOM 735 C CA . GLN A 1 93 ? -15.493 -2.056 8.396 1.00 89.00 93 GLN A CA 1
ATOM 736 C C . GLN A 1 93 ? -14.174 -1.570 7.811 1.00 89.00 93 GLN A C 1
ATOM 738 O O . GLN A 1 93 ? -14.136 -0.921 6.766 1.00 89.00 93 GLN A O 1
ATOM 743 N N . LEU A 1 94 ? -13.082 -1.921 8.486 1.00 92.56 94 LEU A N 1
ATOM 744 C CA . LEU A 1 94 ? -11.734 -1.683 7.987 1.00 92.56 94 LEU A CA 1
ATOM 745 C C . LEU A 1 94 ? -11.273 -2.866 7.118 1.00 92.56 94 LEU A C 1
ATOM 747 O O . LEU A 1 94 ? -11.600 -4.016 7.427 1.00 92.56 94 LEU A O 1
ATOM 751 N N . PRO A 1 95 ? -10.513 -2.607 6.042 1.00 93.38 95 PRO A N 1
ATOM 752 C CA . PRO A 1 95 ? -9.968 -3.651 5.190 1.00 93.38 95 PRO A CA 1
ATOM 753 C C . PRO A 1 95 ? -8.886 -4.439 5.930 1.00 93.38 95 PRO A C 1
ATOM 755 O O . PRO A 1 95 ? -8.150 -3.903 6.758 1.00 93.38 95 PRO A O 1
ATOM 758 N N . GLU A 1 96 ? -8.740 -5.713 5.575 1.00 91.75 96 GLU A N 1
ATOM 759 C CA . GLU A 1 96 ? -7.679 -6.560 6.123 1.00 91.75 96 GLU A CA 1
ATOM 760 C C . GLU A 1 96 ? -6.292 -6.145 5.601 1.00 91.75 96 GLU A C 1
ATOM 762 O O . GLU A 1 96 ? -5.286 -6.246 6.311 1.00 91.75 96 GLU A O 1
ATOM 767 N N . SER A 1 97 ? -6.224 -5.668 4.355 1.00 93.56 97 SER A N 1
ATOM 768 C CA . SER A 1 97 ? -4.988 -5.230 3.716 1.00 93.56 97 SER A CA 1
ATOM 769 C C . SER A 1 97 ? -5.197 -4.084 2.727 1.00 93.56 97 SER A C 1
ATOM 771 O O . SER A 1 97 ? -6.273 -3.907 2.161 1.00 93.56 97 SER A O 1
ATOM 773 N N . ILE A 1 98 ? -4.137 -3.303 2.524 1.00 96.06 98 ILE A N 1
ATOM 774 C CA . ILE A 1 98 ? -4.017 -2.255 1.505 1.00 96.06 98 ILE A CA 1
ATOM 775 C C . ILE A 1 98 ? -2.613 -2.368 0.913 1.00 96.06 98 ILE A C 1
ATOM 777 O O . ILE A 1 98 ? -1.644 -2.490 1.662 1.00 96.06 98 ILE A O 1
ATOM 781 N N . ILE A 1 99 ? -2.483 -2.323 -0.412 1.00 96.56 99 ILE A N 1
ATOM 782 C CA . ILE A 1 99 ? -1.191 -2.414 -1.099 1.00 96.56 99 ILE A CA 1
ATOM 783 C C . ILE A 1 99 ? -0.834 -1.043 -1.674 1.00 96.56 99 ILE A C 1
ATOM 785 O O . ILE A 1 99 ? -1.433 -0.594 -2.646 1.00 96.56 99 ILE A O 1
ATOM 789 N N . LEU A 1 100 ? 0.150 -0.374 -1.079 1.00 97.81 100 LEU A N 1
ATOM 790 C CA . LEU A 1 100 ? 0.723 0.868 -1.588 1.00 97.81 100 LEU A CA 1
ATOM 791 C C . LEU A 1 100 ? 1.848 0.533 -2.569 1.00 97.81 100 LEU A C 1
ATOM 793 O O . LEU A 1 100 ? 2.816 -0.131 -2.194 1.00 97.81 100 LEU A O 1
ATOM 797 N N . ILE A 1 101 ? 1.717 0.979 -3.817 1.00 97.38 101 ILE A N 1
ATOM 798 C CA . ILE A 1 101 ? 2.673 0.680 -4.889 1.00 97.38 101 ILE A CA 1
ATOM 799 C C . ILE A 1 101 ? 3.322 1.979 -5.364 1.00 97.38 101 ILE A C 1
ATOM 801 O O . ILE A 1 101 ? 2.625 2.933 -5.731 1.00 97.38 101 ILE A O 1
ATOM 805 N N . ASN A 1 102 ? 4.655 2.022 -5.380 1.00 96.44 102 ASN A N 1
ATOM 806 C CA . ASN A 1 102 ? 5.394 3.059 -6.090 1.00 96.44 102 ASN A CA 1
ATOM 807 C C . ASN A 1 102 ? 5.338 2.771 -7.592 1.00 96.44 102 ASN A C 1
ATOM 809 O O . ASN A 1 102 ? 5.897 1.782 -8.044 1.00 96.44 102 ASN A O 1
ATOM 813 N N . THR A 1 103 ? 4.669 3.630 -8.356 1.00 96.19 103 THR A N 1
ATOM 814 C CA . THR A 1 103 ? 4.424 3.455 -9.802 1.00 96.19 103 THR A CA 1
ATOM 815 C C . THR A 1 103 ? 5.239 4.416 -10.672 1.00 96.19 103 THR A C 1
ATOM 817 O O . THR A 1 103 ? 4.922 4.606 -11.845 1.00 96.19 103 THR A O 1
ATOM 820 N N . ILE A 1 104 ? 6.283 5.032 -10.100 1.00 93.75 104 ILE A N 1
ATOM 821 C CA . ILE A 1 104 ? 7.227 5.877 -10.850 1.00 93.75 104 ILE A CA 1
ATOM 822 C C . ILE A 1 104 ? 7.914 5.049 -11.942 1.00 93.75 104 ILE A C 1
ATOM 824 O O . ILE A 1 104 ? 7.934 5.466 -13.097 1.00 93.75 104 ILE A O 1
ATOM 828 N N . ASP A 1 105 ? 8.400 3.859 -11.584 1.00 91.94 105 ASP A N 1
ATOM 829 C CA . ASP A 1 105 ? 9.129 2.978 -12.494 1.00 91.94 105 ASP A CA 1
ATOM 830 C C . ASP A 1 105 ? 8.239 1.876 -13.093 1.00 91.94 105 ASP A C 1
ATOM 832 O O . ASP A 1 105 ? 7.163 1.544 -12.573 1.00 91.94 105 ASP A O 1
ATOM 836 N N . TRP A 1 106 ? 8.719 1.261 -14.179 1.00 92.62 106 TRP A N 1
ATOM 837 C CA . TRP A 1 106 ? 7.989 0.232 -14.928 1.00 92.62 106 TRP A CA 1
ATOM 838 C C . TRP A 1 106 ? 7.629 -0.984 -14.065 1.00 92.62 106 TRP A C 1
ATOM 840 O O . TRP A 1 106 ? 6.571 -1.582 -14.247 1.00 92.62 106 TRP A O 1
ATOM 850 N N . GLN A 1 107 ? 8.482 -1.344 -13.103 1.00 92.38 107 GLN A N 1
ATOM 851 C CA . GLN A 1 107 ? 8.286 -2.490 -12.221 1.00 92.38 107 GLN A CA 1
ATOM 852 C C . GLN A 1 107 ? 7.008 -2.332 -11.399 1.00 92.38 107 GLN A C 1
ATOM 854 O O . GLN A 1 107 ? 6.223 -3.269 -11.259 1.00 92.38 107 GLN A O 1
ATOM 859 N N . GLY A 1 108 ? 6.812 -1.133 -10.849 1.00 94.12 108 GLY A N 1
ATOM 860 C CA . GLY A 1 108 ? 5.639 -0.794 -10.064 1.00 94.12 108 GLY A CA 1
ATOM 861 C C . GLY A 1 108 ? 4.384 -0.720 -10.916 1.00 94.12 108 GLY A C 1
ATOM 862 O O . GLY A 1 108 ? 3.337 -1.204 -10.494 1.00 94.12 108 GLY A O 1
ATOM 863 N N . GLN A 1 109 ? 4.493 -0.175 -12.131 1.00 94.62 109 GLN A N 1
ATOM 864 C CA . GLN A 1 109 ? 3.389 -0.142 -13.096 1.00 94.62 109 GLN A CA 1
ATOM 865 C C . GLN A 1 109 ? 2.942 -1.562 -13.461 1.00 94.62 109 GLN A C 1
ATOM 867 O O . GLN A 1 109 ? 1.781 -1.903 -13.242 1.00 94.62 109 GLN A O 1
ATOM 872 N N . TYR A 1 110 ? 3.875 -2.425 -13.866 1.00 92.25 110 TYR A N 1
ATOM 873 C CA . TYR A 1 110 ? 3.614 -3.831 -14.182 1.00 92.25 110 TYR A CA 1
ATOM 874 C C . TYR A 1 110 ? 3.003 -4.593 -12.997 1.00 92.25 110 TYR A C 1
ATOM 876 O O . TYR A 1 110 ? 2.016 -5.313 -13.146 1.00 92.25 110 TYR A O 1
ATOM 884 N N . LEU A 1 111 ? 3.547 -4.406 -11.789 1.00 91.88 111 LEU A N 1
ATOM 885 C CA . LEU A 1 111 ? 2.992 -5.017 -10.582 1.00 91.88 111 LEU A CA 1
ATOM 886 C C . LEU A 1 111 ? 1.574 -4.506 -10.284 1.00 91.88 111 LEU A C 1
ATOM 888 O O . LEU A 1 111 ? 0.718 -5.292 -9.880 1.00 91.88 111 LEU A O 1
ATOM 892 N N . SER A 1 112 ? 1.317 -3.211 -10.487 1.00 94.12 112 SER A N 1
ATOM 893 C CA . SER A 1 112 ? -0.006 -2.623 -10.276 1.00 94.12 112 SER A CA 1
ATOM 894 C C . SER A 1 112 ? -1.042 -3.168 -11.255 1.00 94.12 112 SER A C 1
ATOM 896 O O . SER A 1 112 ? -2.144 -3.485 -10.822 1.00 94.12 112 SER A O 1
ATOM 898 N N . GLU A 1 113 ? -0.682 -3.361 -12.528 1.00 92.56 113 GLU A N 1
ATOM 899 C CA . GLU A 1 113 ? -1.555 -3.956 -13.546 1.00 92.56 113 GLU A CA 1
ATOM 900 C C . GLU A 1 113 ? -1.950 -5.380 -13.156 1.00 92.56 113 GLU A C 1
ATOM 902 O O . GLU A 1 113 ? -3.134 -5.694 -13.061 1.00 92.56 113 GLU A O 1
ATOM 907 N N . ILE A 1 114 ? -0.961 -6.209 -12.819 1.00 90.06 114 ILE A N 1
ATOM 908 C CA . ILE A 1 114 ? -1.190 -7.586 -12.378 1.00 90.06 114 ILE A CA 1
ATOM 909 C C . ILE A 1 114 ? -2.098 -7.623 -11.140 1.00 90.06 114 ILE A C 1
ATOM 911 O O . ILE A 1 114 ? -3.081 -8.358 -11.092 1.00 90.06 114 ILE A O 1
ATOM 915 N N . LEU A 1 115 ? -1.789 -6.841 -10.104 1.00 90.69 115 LEU A N 1
ATOM 916 C CA . LEU A 1 115 ? -2.585 -6.846 -8.874 1.00 90.69 115 LEU A CA 1
ATOM 917 C C . LEU A 1 115 ? -4.003 -6.301 -9.104 1.00 90.69 115 LEU A C 1
ATOM 919 O O . LEU A 1 115 ? -4.946 -6.764 -8.457 1.00 90.69 115 LEU A O 1
ATOM 923 N N . HIS A 1 116 ? -4.163 -5.364 -10.038 1.00 90.25 116 HIS A N 1
ATOM 924 C CA . HIS A 1 116 ? -5.463 -4.846 -10.442 1.00 90.25 116 HIS A CA 1
ATOM 925 C C . HIS A 1 116 ? -6.313 -5.913 -11.143 1.00 90.25 116 HIS A C 1
ATOM 927 O O . HIS A 1 116 ? -7.474 -6.086 -10.776 1.00 90.25 116 HIS A O 1
ATOM 933 N N . GLU A 1 117 ? -5.734 -6.690 -12.069 1.00 89.88 117 GLU A N 1
ATOM 934 C CA . GLU A 1 117 ? -6.410 -7.826 -12.725 1.00 89.88 117 GLU A CA 1
ATOM 935 C C . GLU A 1 117 ? -6.937 -8.848 -11.702 1.00 89.88 117 GLU A C 1
ATOM 937 O O . GLU A 1 117 ? -8.007 -9.431 -11.876 1.00 89.88 117 GLU A O 1
ATOM 942 N N . HIS A 1 118 ? -6.232 -9.006 -10.579 1.00 87.50 118 HIS A N 1
ATOM 943 C CA . HIS A 1 118 ? -6.612 -9.887 -9.473 1.00 87.50 118 HIS A CA 1
ATOM 944 C C . HIS A 1 118 ? -7.455 -9.214 -8.380 1.00 87.50 118 HIS A C 1
ATOM 946 O O . HIS A 1 118 ? -7.573 -9.756 -7.275 1.00 87.50 118 HIS A O 1
ATOM 952 N N . SER A 1 119 ? -8.047 -8.049 -8.668 1.00 89.31 119 SER A N 1
ATOM 953 C CA . SER A 1 119 ? -8.942 -7.317 -7.759 1.00 89.31 119 SER A CA 1
ATOM 954 C C . SER A 1 119 ? -8.336 -7.073 -6.369 1.00 89.31 119 SER A C 1
ATOM 956 O O . SER A 1 119 ? -9.024 -7.154 -5.352 1.00 89.31 119 SER A O 1
ATOM 958 N N . GLN A 1 120 ? -7.025 -6.821 -6.304 1.00 92.12 120 GLN A N 1
ATOM 959 C CA . GLN A 1 120 ? -6.349 -6.518 -5.045 1.00 92.12 120 GLN A CA 1
ATOM 960 C C . GLN A 1 120 ? -6.579 -5.055 -4.624 1.00 92.12 120 GLN A C 1
ATOM 962 O O . GLN A 1 120 ? -6.717 -4.185 -5.488 1.00 92.12 120 GLN A O 1
ATOM 967 N N . PRO A 1 121 ? -6.582 -4.752 -3.310 1.00 93.69 121 PRO A N 1
ATOM 968 C CA . PRO A 1 121 ? -6.827 -3.407 -2.785 1.00 93.69 121 PRO A CA 1
ATOM 969 C C . PRO A 1 121 ? -5.589 -2.508 -2.951 1.00 93.69 121 PRO A C 1
ATOM 971 O O . PRO A 1 121 ? -4.885 -2.202 -1.986 1.00 93.69 121 PRO A O 1
ATOM 974 N N . ILE A 1 122 ? -5.292 -2.122 -4.193 1.00 95.75 122 ILE A N 1
ATOM 975 C CA . ILE A 1 122 ? -4.101 -1.347 -4.551 1.00 95.75 122 ILE A CA 1
ATOM 976 C C . ILE A 1 122 ? -4.338 0.166 -4.501 1.00 95.75 122 ILE A C 1
ATOM 978 O O . ILE A 1 122 ? -5.392 0.666 -4.891 1.00 95.75 122 ILE A O 1
ATOM 982 N N . VAL A 1 123 ? -3.308 0.904 -4.097 1.00 98.00 123 VAL A N 1
ATOM 983 C CA . VAL A 1 123 ? -3.227 2.362 -4.215 1.00 98.00 123 VAL A CA 1
ATOM 984 C C . VAL A 1 123 ? -1.902 2.715 -4.884 1.00 98.00 123 VAL A C 1
ATOM 986 O O . VAL A 1 123 ? -0.822 2.444 -4.353 1.00 98.00 123 VAL A O 1
ATOM 989 N N . CYS A 1 124 ? -1.982 3.322 -6.063 1.00 97.75 124 CYS A N 1
ATOM 990 C CA . CYS A 1 124 ? -0.822 3.676 -6.872 1.00 97.75 124 CYS A CA 1
ATOM 991 C C . CYS A 1 124 ? -0.344 5.076 -6.499 1.00 97.75 124 CYS A C 1
ATOM 993 O O . CYS A 1 124 ? -1.068 6.059 -6.662 1.00 97.75 124 CYS A O 1
ATOM 995 N N . THR A 1 125 ? 0.905 5.189 -6.068 1.00 97.69 125 THR A N 1
ATOM 996 C CA . THR A 1 125 ? 1.530 6.456 -5.671 1.00 97.69 125 THR A CA 1
ATOM 997 C C . THR A 1 125 ? 2.727 6.757 -6.568 1.00 97.69 125 THR A C 1
ATOM 999 O O . THR A 1 125 ? 3.390 5.832 -7.037 1.00 97.69 125 THR A O 1
ATOM 1002 N N . ILE A 1 126 ? 2.991 8.039 -6.826 1.00 95.56 126 ILE A N 1
ATOM 1003 C CA . ILE A 1 126 ? 4.187 8.488 -7.569 1.00 95.56 126 ILE A CA 1
ATOM 1004 C C . ILE A 1 126 ? 4.925 9.636 -6.872 1.00 95.56 126 ILE A C 1
ATOM 1006 O O . ILE A 1 126 ? 5.894 10.172 -7.400 1.00 95.56 126 ILE A O 1
ATOM 1010 N N . SER A 1 127 ? 4.436 10.077 -5.713 1.00 95.44 127 SER A N 1
ATOM 1011 C CA . SER A 1 127 ? 4.978 11.224 -4.990 1.00 95.44 127 SER A CA 1
ATOM 1012 C C . SER A 1 127 ? 4.825 11.065 -3.482 1.00 95.44 127 SER A C 1
ATOM 1014 O O . SER A 1 127 ? 3.970 10.319 -3.000 1.00 95.44 127 SER A O 1
ATOM 1016 N N . GLY A 1 128 ? 5.607 11.837 -2.722 1.00 94.50 128 GLY A N 1
ATOM 1017 C CA . GLY A 1 128 ? 5.417 11.944 -1.275 1.00 94.50 128 GLY A CA 1
ATOM 1018 C C . GLY A 1 128 ? 4.027 12.474 -0.908 1.00 94.50 128 GLY A C 1
ATOM 1019 O O . GLY A 1 128 ? 3.433 12.008 0.059 1.00 94.50 128 GLY A O 1
ATOM 1020 N N . ALA A 1 129 ? 3.460 13.383 -1.707 1.00 96.06 129 ALA A N 1
ATOM 1021 C CA . ALA A 1 129 ? 2.112 13.902 -1.490 1.00 96.06 129 ALA A CA 1
ATOM 1022 C C . ALA A 1 129 ? 1.038 12.807 -1.583 1.00 96.06 129 ALA A C 1
ATOM 1024 O O . ALA A 1 129 ? 0.157 12.741 -0.725 1.00 96.06 129 ALA A O 1
ATOM 1025 N N . ASP A 1 130 ? 1.151 11.907 -2.565 1.00 97.31 130 ASP A N 1
ATOM 1026 C CA . ASP A 1 130 ? 0.271 10.739 -2.685 1.00 97.31 130 ASP A CA 1
ATOM 1027 C C . ASP A 1 130 ? 0.377 9.833 -1.448 1.00 97.31 130 ASP A C 1
ATOM 1029 O O . ASP A 1 130 ? -0.641 9.405 -0.905 1.00 97.31 130 ASP A O 1
ATOM 1033 N N . VAL A 1 131 ? 1.601 9.583 -0.965 1.00 97.12 131 VAL A N 1
ATOM 1034 C CA . VAL A 1 131 ? 1.842 8.790 0.253 1.00 97.12 131 VAL A CA 1
ATOM 1035 C C . VAL A 1 131 ? 1.194 9.448 1.473 1.00 97.12 131 VAL A C 1
ATOM 1037 O O . VAL A 1 131 ? 0.479 8.783 2.224 1.00 97.12 131 VAL A O 1
ATOM 1040 N N . HIS A 1 132 ? 1.373 10.760 1.649 1.00 96.00 132 HIS A N 1
ATOM 1041 C CA . HIS A 1 132 ? 0.740 11.506 2.737 1.00 96.00 132 HIS A CA 1
ATOM 1042 C C . HIS A 1 132 ? -0.788 11.443 2.674 1.00 96.00 132 HIS A C 1
ATOM 1044 O O . HIS A 1 132 ? -1.425 11.225 3.706 1.00 96.00 132 HIS A O 1
ATOM 1050 N N . ALA A 1 133 ? -1.383 11.609 1.491 1.00 96.88 133 ALA A N 1
ATOM 1051 C CA . ALA A 1 133 ? -2.827 11.506 1.309 1.00 96.88 133 ALA A CA 1
ATOM 1052 C C . ALA A 1 133 ? -3.356 10.105 1.629 1.00 96.88 133 ALA A C 1
ATOM 1054 O O . ALA A 1 133 ? -4.373 9.979 2.317 1.00 96.88 133 ALA A O 1
ATOM 1055 N N . ALA A 1 134 ? -2.649 9.061 1.188 1.00 97.19 134 ALA A N 1
ATOM 1056 C CA . ALA A 1 134 ? -3.007 7.683 1.487 1.00 97.19 134 ALA A CA 1
ATOM 1057 C C . ALA A 1 134 ? -2.992 7.409 2.992 1.00 97.19 134 ALA A C 1
ATOM 1059 O O . ALA A 1 134 ? -4.006 6.983 3.548 1.00 97.19 134 ALA A O 1
ATOM 1060 N N . PHE A 1 135 ? -1.898 7.744 3.680 1.00 95.19 135 PHE A N 1
ATOM 1061 C CA . PHE A 1 135 ? -1.806 7.542 5.126 1.00 95.19 135 PHE A CA 1
ATOM 1062 C C . PHE A 1 135 ? -2.819 8.354 5.913 1.00 95.19 135 PHE A C 1
ATOM 1064 O O . PHE A 1 135 ? -3.451 7.815 6.818 1.00 95.19 135 PHE A O 1
ATOM 1071 N N . ASN A 1 136 ? -2.996 9.630 5.572 1.00 95.25 136 ASN A N 1
ATOM 1072 C CA . ASN A 1 136 ? -3.974 10.480 6.239 1.00 95.25 136 ASN A CA 1
ATOM 1073 C C . ASN A 1 136 ? -5.382 9.872 6.129 1.00 95.25 136 ASN A C 1
ATOM 1075 O O . ASN A 1 136 ? -6.100 9.769 7.124 1.00 95.25 136 ASN A O 1
ATOM 1079 N N . THR A 1 137 ? -5.745 9.374 4.946 1.00 96.50 137 THR A N 1
ATOM 1080 C CA . THR A 1 137 ? -7.044 8.727 4.725 1.00 96.50 137 THR A CA 1
ATOM 1081 C C . THR A 1 137 ? -7.187 7.447 5.550 1.00 96.50 137 THR A C 1
ATOM 1083 O O . THR A 1 137 ? -8.201 7.278 6.224 1.00 96.50 137 THR A O 1
ATOM 1086 N N . ILE A 1 138 ? -6.168 6.577 5.567 1.00 95.25 138 ILE A N 1
ATOM 1087 C CA . ILE A 1 138 ? -6.169 5.337 6.364 1.00 95.25 138 ILE A CA 1
ATOM 1088 C C . ILE A 1 138 ? -6.316 5.655 7.858 1.00 95.25 138 ILE A C 1
ATOM 1090 O O . ILE A 1 138 ? -7.198 5.115 8.523 1.00 95.25 138 ILE A O 1
ATOM 1094 N N . VAL A 1 139 ? -5.501 6.574 8.381 1.00 94.25 139 VAL A N 1
ATOM 1095 C CA . VAL A 1 139 ? -5.539 7.005 9.788 1.00 94.25 139 VAL A CA 1
ATOM 1096 C C . VAL A 1 139 ? -6.898 7.601 10.143 1.00 94.25 139 VAL A C 1
ATOM 1098 O O . VAL A 1 139 ? -7.471 7.261 11.177 1.00 94.25 139 VAL A O 1
ATOM 1101 N N . THR A 1 140 ? -7.450 8.451 9.276 1.00 94.38 140 THR A N 1
ATOM 1102 C CA . THR A 1 140 ? -8.779 9.043 9.472 1.00 94.38 140 THR A CA 1
ATOM 1103 C C . THR A 1 140 ? -9.865 7.973 9.521 1.00 94.38 140 THR A C 1
ATOM 1105 O O . THR A 1 140 ? -10.757 8.051 10.364 1.00 94.38 140 THR A O 1
ATOM 1108 N N . ARG A 1 141 ? -9.789 6.949 8.666 1.00 94.81 141 ARG A N 1
ATOM 1109 C CA . ARG A 1 141 ? -10.752 5.841 8.665 1.00 94.81 141 ARG A CA 1
ATOM 1110 C C . ARG A 1 141 ? -10.641 4.972 9.913 1.00 94.81 141 ARG A C 1
ATOM 1112 O O . ARG A 1 141 ? -11.668 4.684 10.515 1.00 94.81 141 ARG A O 1
ATOM 1119 N N . ILE A 1 142 ? -9.430 4.646 10.370 1.00 94.00 142 ILE A N 1
ATOM 1120 C CA . ILE A 1 142 ? -9.231 3.946 11.652 1.00 94.00 142 ILE A CA 1
ATOM 1121 C C . ILE A 1 142 ? -9.811 4.769 12.809 1.00 94.00 142 ILE A C 1
ATOM 1123 O O . ILE A 1 142 ? -10.532 4.231 13.643 1.00 94.00 142 ILE A O 1
ATOM 1127 N N . GLN A 1 143 ? -9.559 6.084 12.842 1.00 93.00 143 GLN A N 1
ATOM 1128 C CA . GLN A 1 143 ? -10.108 6.963 13.879 1.00 93.00 143 GLN A CA 1
ATOM 1129 C C . GLN A 1 143 ? -11.639 6.917 13.897 1.00 93.00 143 GLN A C 1
ATOM 1131 O O . GLN A 1 143 ? -12.234 6.827 14.968 1.00 93.00 143 GLN A O 1
ATOM 1136 N N . ARG A 1 144 ? -12.277 6.995 12.724 1.00 93.81 144 ARG A N 1
ATOM 1137 C CA . ARG A 1 144 ? -13.739 6.920 12.610 1.00 93.81 144 ARG A CA 1
ATOM 1138 C C . ARG A 1 144 ? -14.267 5.564 13.057 1.00 93.81 144 ARG A C 1
ATOM 1140 O O . ARG A 1 144 ? -15.218 5.538 13.830 1.00 93.81 144 ARG A O 1
ATOM 1147 N N . PHE A 1 145 ? -13.601 4.475 12.678 1.00 93.75 145 PHE A N 1
ATOM 1148 C CA . PHE A 1 145 ? -13.939 3.141 13.161 1.00 93.75 145 PHE A CA 1
ATOM 1149 C C . PHE A 1 145 ? -13.917 3.072 14.690 1.00 93.75 145 PHE A C 1
ATOM 1151 O O . PHE A 1 145 ? -14.910 2.650 15.275 1.00 93.75 145 PHE A O 1
ATOM 1158 N N . CYS A 1 146 ? -12.848 3.547 15.343 1.00 91.38 146 CYS A N 1
ATOM 1159 C CA . CYS A 1 146 ? -12.761 3.587 16.809 1.00 91.38 146 CYS A CA 1
ATOM 1160 C C . CYS A 1 146 ? -13.871 4.430 17.450 1.00 91.38 146 CYS A C 1
ATOM 1162 O O . CYS A 1 146 ? -14.289 4.159 18.569 1.00 91.38 146 CYS A O 1
ATOM 1164 N N . ASN A 1 147 ? -14.317 5.491 16.774 1.00 91.69 147 ASN A N 1
ATOM 1165 C CA . ASN A 1 147 ? -15.368 6.363 17.294 1.00 91.69 147 ASN A CA 1
ATOM 1166 C C . ASN A 1 147 ? -16.755 5.709 17.192 1.00 91.69 147 ASN A C 1
ATOM 1168 O O . ASN A 1 147 ? -17.604 5.947 18.047 1.00 91.69 147 ASN A O 1
ATOM 1172 N N . CYS A 1 148 ? -16.988 4.914 16.145 1.00 87.56 148 CYS A N 1
ATOM 1173 C CA . CYS A 1 148 ? -18.254 4.223 15.902 1.00 87.56 148 CYS A CA 1
ATOM 1174 C C . CYS A 1 148 ? -18.335 2.857 16.601 1.00 87.56 148 CYS A C 1
ATOM 1176 O O . CYS A 1 148 ? -19.433 2.365 16.847 1.00 87.56 148 CYS A O 1
ATOM 1178 N N . ASN A 1 149 ? -17.195 2.252 16.947 1.00 85.56 149 ASN A N 1
ATOM 1179 C CA . ASN A 1 149 ? -17.109 0.901 17.490 1.00 85.56 149 ASN A CA 1
ATOM 1180 C C . ASN A 1 149 ? -16.328 0.887 18.806 1.00 85.56 149 ASN A C 1
ATOM 1182 O O . ASN A 1 149 ? -15.194 1.343 18.872 1.00 85.56 149 ASN A O 1
ATOM 1186 N N . ALA A 1 150 ? -16.892 0.265 19.843 1.00 79.06 150 ALA A N 1
ATOM 1187 C CA . ALA A 1 150 ? -16.189 0.054 21.113 1.00 79.06 150 ALA A CA 1
ATOM 1188 C C . ALA A 1 150 ? -15.114 -1.053 21.042 1.00 79.06 150 ALA A C 1
ATOM 1190 O O . ALA A 1 150 ? -14.383 -1.275 22.007 1.00 79.06 150 ALA A O 1
ATOM 1191 N N . GLN A 1 151 ? -15.043 -1.781 19.923 1.00 83.94 151 GLN A N 1
ATOM 1192 C CA . GLN A 1 151 ? -14.062 -2.838 19.699 1.00 83.94 151 GLN A CA 1
ATOM 1193 C C . GLN A 1 151 ? -12.738 -2.260 19.207 1.00 83.94 151 GLN A C 1
ATOM 1195 O O . GLN A 1 151 ? -12.697 -1.267 18.481 1.00 83.94 151 GLN A O 1
ATOM 1200 N N . THR A 1 152 ? -11.642 -2.923 19.570 1.00 82.56 152 THR A N 1
ATOM 1201 C CA . THR A 1 152 ? -10.327 -2.603 19.020 1.00 82.56 152 THR A CA 1
ATOM 1202 C C . THR A 1 152 ? -10.344 -2.790 17.498 1.00 82.56 152 THR A C 1
ATOM 1204 O O . THR A 1 152 ? -10.823 -3.828 17.035 1.00 82.56 152 THR A O 1
ATOM 1207 N N . PRO A 1 153 ? -9.817 -1.829 16.716 1.00 87.19 153 PRO A N 1
ATOM 1208 C CA . PRO A 1 153 ? -9.693 -1.975 15.273 1.00 87.19 153 PRO A CA 1
ATOM 1209 C C . PRO A 1 153 ? -8.985 -3.273 14.887 1.00 87.19 153 PRO A C 1
ATOM 1211 O O . PRO A 1 153 ? -7.968 -3.608 15.508 1.00 87.19 153 PRO A O 1
ATOM 1214 N N . PRO A 1 154 ? -9.449 -3.983 13.844 1.00 88.75 154 PRO A N 1
ATOM 1215 C CA . PRO A 1 154 ? -8.634 -5.022 13.239 1.00 88.75 154 PRO A CA 1
ATOM 1216 C C . PRO A 1 154 ? -7.327 -4.409 12.721 1.00 88.75 154 PRO A C 1
ATOM 1218 O O . PRO A 1 154 ? -7.299 -3.288 12.209 1.00 88.75 154 PRO A O 1
ATOM 1221 N N . THR A 1 155 ? -6.229 -5.152 12.851 1.00 91.69 155 THR A N 1
ATOM 1222 C CA . THR A 1 155 ? -4.935 -4.724 12.318 1.00 91.69 155 THR A CA 1
ATOM 1223 C C . THR A 1 155 ? -4.975 -4.698 10.789 1.00 91.69 155 THR A C 1
ATOM 1225 O O . THR A 1 155 ? -5.117 -5.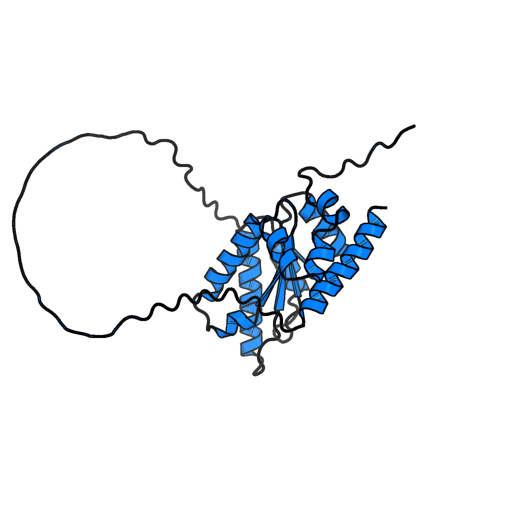742 10.154 1.00 91.69 155 THR A O 1
ATOM 1228 N N . ILE A 1 156 ? -4.778 -3.520 10.200 1.00 94.38 156 ILE A N 1
ATOM 1229 C CA . ILE A 1 156 ? -4.667 -3.325 8.754 1.00 94.38 156 ILE A CA 1
ATOM 1230 C C . ILE A 1 156 ? -3.243 -3.662 8.308 1.00 94.38 156 ILE A C 1
ATOM 1232 O O . ILE A 1 156 ? -2.260 -3.105 8.808 1.00 94.38 156 ILE A O 1
ATOM 1236 N N . LYS A 1 157 ? -3.115 -4.560 7.331 1.00 94.00 157 LYS A N 1
ATOM 1237 C CA . LYS A 1 157 ? -1.832 -4.895 6.705 1.00 94.00 157 LYS A CA 1
ATOM 1238 C C . LYS A 1 157 ? -1.547 -3.937 5.553 1.00 94.00 157 LYS A C 1
ATOM 1240 O O . LYS A 1 157 ? -2.182 -4.017 4.506 1.00 94.00 157 LYS A O 1
ATOM 1245 N N . VAL A 1 158 ? -0.582 -3.046 5.732 1.00 96.19 158 VAL A N 1
ATOM 1246 C CA . VAL A 1 158 ? -0.142 -2.120 4.686 1.00 96.19 158 VAL A CA 1
ATOM 1247 C C . VAL A 1 158 ? 1.064 -2.729 3.984 1.00 96.19 158 VAL A C 1
ATOM 1249 O O . VAL A 1 158 ? 2.181 -2.712 4.505 1.00 96.19 158 VAL A O 1
ATOM 1252 N N . ALA A 1 159 ? 0.824 -3.305 2.809 1.00 96.00 159 ALA A N 1
ATOM 1253 C CA . ALA A 1 159 ? 1.882 -3.809 1.953 1.00 96.00 159 ALA A CA 1
ATOM 1254 C C . ALA A 1 159 ? 2.516 -2.657 1.170 1.00 96.00 159 ALA A C 1
ATOM 1256 O O . ALA A 1 159 ? 1.815 -1.835 0.592 1.00 96.00 159 ALA A O 1
ATOM 1257 N N . VAL A 1 160 ? 3.841 -2.594 1.170 1.00 96.06 160 VAL A N 1
ATOM 1258 C CA . VAL A 1 160 ? 4.641 -1.529 0.571 1.00 96.06 160 VAL A CA 1
ATOM 1259 C C . VAL A 1 160 ? 5.439 -2.144 -0.564 1.00 96.06 160 VAL A C 1
ATOM 1261 O O . VAL A 1 160 ? 6.410 -2.858 -0.319 1.00 96.06 160 VAL A O 1
ATOM 1264 N N . ALA A 1 161 ? 5.003 -1.893 -1.795 1.00 95.06 161 ALA A N 1
ATOM 1265 C CA . ALA A 1 161 ? 5.654 -2.367 -3.003 1.00 95.06 161 ALA A CA 1
ATOM 1266 C C . ALA A 1 161 ? 6.470 -1.247 -3.644 1.00 95.06 161 ALA A C 1
ATOM 1268 O O . ALA A 1 161 ? 5.924 -0.301 -4.213 1.00 95.06 161 ALA A O 1
ATOM 1269 N N . GLY A 1 162 ? 7.788 -1.348 -3.534 1.00 93.94 162 GLY A N 1
ATOM 1270 C CA . GLY A 1 162 ? 8.706 -0.337 -4.036 1.00 93.94 162 GLY A CA 1
ATOM 1271 C C . GLY A 1 162 ? 10.140 -0.627 -3.630 1.00 93.94 162 GLY A C 1
ATOM 1272 O O . GLY A 1 162 ? 10.449 -1.705 -3.117 1.00 93.94 162 GLY A O 1
ATOM 1273 N N . ASP A 1 163 ? 10.997 0.356 -3.863 1.00 92.56 163 ASP A N 1
ATOM 1274 C CA . ASP A 1 163 ? 12.396 0.330 -3.475 1.00 92.56 163 ASP A CA 1
ATOM 1275 C C . ASP A 1 163 ? 12.583 0.743 -2.003 1.00 92.56 163 ASP A C 1
ATOM 1277 O O . ASP A 1 163 ? 11.641 1.054 -1.264 1.00 92.56 163 ASP A O 1
ATOM 1281 N N . GLN A 1 164 ? 13.839 0.770 -1.558 1.00 92.31 164 GLN A N 1
ATOM 1282 C CA . GLN A 1 164 ? 14.145 1.149 -0.182 1.00 92.31 164 GLN A CA 1
ATOM 1283 C C . GLN A 1 164 ? 13.865 2.634 0.117 1.00 92.31 164 GLN A C 1
ATOM 1285 O O . GLN A 1 164 ? 13.523 2.974 1.257 1.00 92.31 164 GLN A O 1
ATOM 1290 N N . SER A 1 165 ? 13.992 3.521 -0.875 1.00 94.00 165 SER A N 1
ATOM 1291 C CA . SER A 1 165 ? 13.657 4.939 -0.710 1.00 94.00 165 SER A CA 1
ATOM 1292 C C . SER A 1 165 ? 12.166 5.106 -0.420 1.00 94.00 165 SER A C 1
ATOM 1294 O O . SER A 1 165 ? 11.790 5.742 0.566 1.00 94.00 165 SER A O 1
ATOM 1296 N N . TYR A 1 166 ? 11.317 4.426 -1.192 1.00 95.56 166 TYR A N 1
ATOM 1297 C CA . TYR A 1 166 ? 9.873 4.441 -1.013 1.00 95.56 166 TYR A CA 1
ATOM 1298 C C . TYR A 1 166 ? 9.442 3.912 0.359 1.00 95.56 166 TYR A C 1
ATOM 1300 O O . TYR A 1 166 ? 8.661 4.569 1.053 1.00 95.56 166 TYR A O 1
ATOM 1308 N N . LEU A 1 167 ? 10.009 2.784 0.811 1.00 95.12 167 LEU A N 1
ATOM 1309 C CA . LEU A 1 167 ? 9.777 2.283 2.171 1.00 95.12 167 LEU A CA 1
ATOM 1310 C C . LEU A 1 167 ? 10.156 3.328 3.233 1.00 95.12 167 LEU A C 1
ATOM 1312 O O . LEU A 1 167 ? 9.431 3.517 4.209 1.00 95.12 167 LEU A O 1
ATOM 1316 N N . SER A 1 168 ? 11.265 4.041 3.037 1.00 94.94 168 SER A N 1
ATOM 1317 C CA . SER A 1 168 ? 11.707 5.089 3.963 1.00 94.94 168 SER A CA 1
ATOM 1318 C C . SER A 1 168 ? 10.729 6.271 3.997 1.00 94.94 168 SER A C 1
ATOM 1320 O O . SER A 1 168 ? 10.400 6.759 5.079 1.00 94.94 168 SER A O 1
ATOM 1322 N N . THR A 1 169 ? 10.203 6.699 2.844 1.00 95.75 169 THR A N 1
ATOM 1323 C CA . THR A 1 169 ? 9.158 7.734 2.746 1.00 95.75 169 THR A CA 1
ATOM 1324 C C . THR A 1 169 ? 7.877 7.319 3.471 1.00 95.75 169 THR A C 1
ATOM 1326 O O . THR A 1 169 ? 7.322 8.104 4.240 1.00 95.75 169 THR A O 1
ATOM 1329 N N . ILE A 1 170 ? 7.435 6.078 3.268 1.00 96.25 170 ILE A N 1
ATOM 1330 C CA . ILE A 1 170 ? 6.259 5.486 3.919 1.00 96.25 170 ILE A CA 1
ATOM 1331 C C . ILE A 1 170 ? 6.420 5.493 5.445 1.00 96.25 170 ILE A C 1
ATOM 1333 O O . ILE A 1 170 ? 5.552 5.995 6.159 1.00 96.25 170 ILE A O 1
ATOM 1337 N N . LEU A 1 171 ? 7.541 4.970 5.954 1.00 95.38 171 LEU A N 1
ATOM 1338 C CA . LEU A 1 171 ? 7.794 4.875 7.394 1.00 95.38 171 LEU A CA 1
ATOM 1339 C C . LEU A 1 171 ? 7.932 6.253 8.043 1.00 95.38 171 LEU A C 1
ATOM 1341 O O . LEU A 1 171 ? 7.420 6.468 9.142 1.00 95.38 171 LEU A O 1
ATOM 1345 N N . ARG A 1 172 ? 8.572 7.205 7.357 1.00 95.69 172 ARG A N 1
ATOM 1346 C CA . ARG A 1 172 ? 8.636 8.596 7.809 1.00 95.69 172 ARG A CA 1
ATOM 1347 C C . ARG A 1 172 ? 7.236 9.196 7.936 1.00 95.69 172 ARG A C 1
ATOM 1349 O O . ARG A 1 172 ? 6.905 9.723 8.995 1.00 95.69 172 ARG A O 1
ATOM 1356 N N . CYS A 1 173 ? 6.408 9.061 6.900 1.00 95.25 173 CYS A N 1
ATOM 1357 C CA . CYS A 1 173 ? 5.030 9.545 6.909 1.00 95.25 173 CYS A CA 1
ATOM 1358 C C . CYS A 1 173 ? 4.216 8.908 8.046 1.00 95.25 173 CYS A C 1
ATOM 1360 O O . CYS A 1 173 ? 3.505 9.601 8.768 1.00 95.25 173 CYS A O 1
ATOM 1362 N N . PHE A 1 174 ? 4.363 7.598 8.257 1.00 94.88 174 PHE A N 1
ATOM 1363 C CA . PHE A 1 174 ? 3.707 6.875 9.345 1.00 94.88 174 PHE A CA 1
ATOM 1364 C C . PHE A 1 174 ? 4.051 7.455 10.722 1.00 94.88 174 PHE A C 1
ATOM 1366 O O . PHE A 1 174 ? 3.152 7.745 11.511 1.00 94.88 174 PHE A O 1
ATOM 1373 N N . VAL A 1 175 ? 5.338 7.678 10.999 1.00 94.38 175 VAL A N 1
ATOM 1374 C CA . VAL A 1 175 ? 5.783 8.273 12.268 1.00 94.38 175 VAL A CA 1
ATOM 1375 C C . VAL A 1 175 ? 5.258 9.701 12.419 1.00 94.38 175 VAL A C 1
ATOM 1377 O O . VAL A 1 175 ? 4.754 10.050 13.484 1.00 94.38 175 VAL A O 1
ATOM 1380 N N . GLU A 1 176 ? 5.314 10.513 11.362 1.00 93.12 176 GLU A N 1
ATOM 1381 C CA . GLU A 1 176 ? 4.800 11.889 11.371 1.00 93.12 176 GLU A CA 1
ATOM 1382 C C . GLU A 1 176 ? 3.286 11.940 11.656 1.00 93.12 176 GLU A C 1
ATOM 1384 O O . GLU A 1 176 ? 2.838 12.747 12.471 1.00 93.12 176 GLU A O 1
ATOM 1389 N N . GLN A 1 177 ? 2.493 11.049 11.049 1.00 90.44 177 GLN A N 1
ATOM 1390 C CA . GLN A 1 177 ? 1.036 10.989 11.237 1.00 90.44 177 GLN A CA 1
ATOM 1391 C C . GLN A 1 177 ? 0.628 10.474 12.626 1.00 90.44 177 GLN A C 1
ATOM 1393 O O . GLN A 1 177 ? -0.397 10.896 13.175 1.00 90.44 177 GLN A O 1
ATOM 1398 N N . LEU A 1 178 ? 1.417 9.566 13.208 1.00 91.94 178 LEU A N 1
ATOM 1399 C CA . LEU A 1 178 ? 1.125 8.959 14.508 1.00 91.94 178 LEU A CA 1
ATOM 1400 C C . LEU A 1 178 ? 1.781 9.664 15.699 1.00 91.94 178 LEU A C 1
ATOM 1402 O O . LEU A 1 178 ? 1.441 9.338 16.833 1.00 91.94 178 LEU A O 1
ATOM 1406 N N . ALA A 1 179 ? 2.656 10.650 15.482 1.00 91.12 179 ALA A N 1
ATOM 1407 C CA . ALA A 1 179 ? 3.389 11.338 16.551 1.00 91.12 179 ALA A CA 1
ATOM 1408 C C . ALA A 1 179 ? 2.487 11.897 17.671 1.00 91.12 179 ALA A C 1
ATOM 1410 O O . ALA A 1 179 ? 2.879 11.913 18.834 1.00 91.12 179 ALA A O 1
ATOM 1411 N N . ASN A 1 180 ? 1.267 12.318 17.323 1.00 89.31 180 ASN A N 1
ATOM 1412 C CA . ASN A 1 180 ? 0.287 12.885 18.256 1.00 89.31 180 ASN A CA 1
ATOM 1413 C C . ASN A 1 180 ? -0.835 11.899 18.641 1.00 89.31 180 ASN A C 1
ATOM 1415 O O . ASN A 1 180 ? -1.878 12.317 19.147 1.00 89.31 180 ASN A O 1
ATOM 1419 N N . LYS A 1 181 ? -0.679 10.607 18.338 1.00 89.62 181 LYS A N 1
ATOM 1420 C CA . LYS A 1 181 ? -1.652 9.549 18.639 1.00 89.62 181 LYS A CA 1
ATOM 1421 C C . LYS A 1 181 ? -1.180 8.692 19.819 1.00 89.62 181 LYS A C 1
ATOM 1423 O O . LYS A 1 181 ? -0.010 8.710 20.191 1.00 89.62 181 LYS A O 1
ATOM 1428 N N . THR A 1 182 ? -2.103 7.957 20.441 1.00 91.00 182 THR A N 1
ATOM 1429 C CA . THR A 1 182 ? -1.762 7.022 21.526 1.00 91.00 182 THR A CA 1
ATOM 1430 C C . THR A 1 182 ? -0.907 5.864 20.992 1.00 91.00 182 THR A C 1
ATOM 1432 O O . THR A 1 182 ? -1.008 5.520 19.813 1.00 91.00 182 THR A O 1
ATOM 1435 N N . PRO A 1 183 ? -0.071 5.221 21.829 1.00 88.88 183 PRO A N 1
ATOM 1436 C CA . PRO A 1 183 ? 0.807 4.136 21.381 1.00 88.88 183 PRO A CA 1
ATOM 1437 C C . PRO A 1 183 ? 0.062 2.924 20.796 1.00 88.88 183 PRO A C 1
ATOM 1439 O O . PRO A 1 183 ? 0.646 2.191 19.999 1.00 88.88 183 PRO A O 1
ATOM 1442 N N . ASP A 1 184 ? -1.223 2.737 21.121 1.00 88.94 184 ASP A N 1
ATOM 1443 C CA . ASP A 1 184 ? -2.063 1.655 20.582 1.00 88.94 184 ASP A CA 1
ATOM 1444 C C . ASP A 1 184 ? -2.151 1.674 19.051 1.00 88.94 184 ASP A C 1
ATOM 1446 O O . ASP A 1 184 ? -2.282 0.625 18.421 1.00 88.94 184 ASP A O 1
ATOM 1450 N N . TRP A 1 185 ? -1.986 2.845 18.431 1.00 91.12 185 TRP A N 1
ATOM 1451 C CA . TRP A 1 185 ? -2.000 3.010 16.977 1.00 91.12 185 TRP A CA 1
ATOM 1452 C C . TRP A 1 185 ? -0.922 2.202 16.258 1.00 91.12 185 TRP A C 1
ATOM 1454 O O . TRP A 1 185 ? -1.128 1.776 15.122 1.00 91.12 185 TRP A O 1
ATOM 1464 N N . LEU A 1 186 ? 0.199 1.927 16.932 1.00 89.75 186 LEU A N 1
ATOM 1465 C CA . LEU A 1 186 ? 1.260 1.076 16.394 1.00 89.75 186 LEU A CA 1
ATOM 1466 C C . LEU A 1 186 ? 0.802 -0.377 16.203 1.00 89.75 186 LEU A C 1
ATOM 1468 O O . LEU A 1 186 ? 1.407 -1.108 15.427 1.00 89.75 186 LEU A O 1
ATOM 1472 N N . SER A 1 187 ? -0.257 -0.806 16.898 1.00 90.56 187 SER A N 1
ATOM 1473 C CA . SER A 1 187 ? -0.830 -2.150 16.760 1.00 90.56 187 SER A CA 1
ATOM 1474 C C . SER A 1 187 ? -1.886 -2.256 15.652 1.00 90.56 187 SER A C 1
ATOM 1476 O O . SER A 1 187 ? -2.177 -3.361 15.186 1.00 90.56 187 SER A O 1
ATOM 1478 N N . TYR A 1 188 ? -2.435 -1.124 15.194 1.00 92.56 188 TYR A N 1
ATOM 1479 C CA . TYR A 1 188 ? -3.498 -1.086 14.182 1.00 92.56 188 TYR A CA 1
ATOM 1480 C C . TYR A 1 188 ? -2.973 -1.216 12.757 1.00 92.56 188 TYR A C 1
ATOM 1482 O O . TYR A 1 188 ? -3.741 -1.546 11.861 1.00 92.56 188 TYR A O 1
ATOM 1490 N N . ILE A 1 189 ? -1.681 -0.974 12.531 1.00 93.44 189 ILE A N 1
ATOM 1491 C CA . ILE A 1 189 ? -1.059 -1.055 11.210 1.00 93.44 189 ILE A CA 1
ATOM 1492 C C . ILE A 1 189 ? 0.148 -1.982 11.286 1.00 93.44 189 ILE A C 1
ATOM 1494 O O . ILE A 1 189 ? 1.031 -1.804 12.122 1.00 93.44 189 ILE A O 1
ATOM 1498 N N . ARG A 1 190 ? 0.211 -2.960 10.380 1.00 93.00 190 ARG A N 1
ATOM 1499 C CA . ARG A 1 190 ? 1.399 -3.796 10.172 1.00 93.00 190 ARG A CA 1
ATOM 1500 C C . ARG A 1 190 ? 1.936 -3.606 8.770 1.00 93.00 190 ARG A C 1
ATOM 1502 O O . ARG A 1 190 ? 1.197 -3.749 7.800 1.00 93.00 190 ARG A O 1
ATOM 1509 N N . PHE A 1 191 ? 3.229 -3.326 8.680 1.00 93.44 191 PHE A N 1
ATOM 1510 C CA . PHE A 1 191 ? 3.912 -3.187 7.405 1.00 93.44 191 PHE A CA 1
ATOM 1511 C C . PHE A 1 191 ? 4.344 -4.533 6.849 1.00 93.44 191 PHE A C 1
ATOM 1513 O O . PHE A 1 191 ? 4.911 -5.360 7.560 1.00 93.44 191 PHE A O 1
ATOM 1520 N N . LEU A 1 192 ? 4.111 -4.705 5.554 1.00 93.19 192 LEU A N 1
ATOM 1521 C CA . LEU A 1 192 ? 4.549 -5.845 4.767 1.00 93.19 192 LEU A CA 1
ATOM 1522 C C . LEU A 1 192 ? 5.387 -5.312 3.604 1.00 93.19 192 LEU A C 1
ATOM 1524 O O . LEU A 1 192 ? 4.917 -4.483 2.840 1.00 93.19 192 LEU A O 1
ATOM 1528 N N . VAL A 1 193 ? 6.641 -5.736 3.471 1.00 92.50 193 VAL A N 1
ATOM 1529 C CA . VAL A 1 193 ? 7.525 -5.259 2.394 1.00 92.50 193 VAL A CA 1
ATOM 1530 C C . VAL A 1 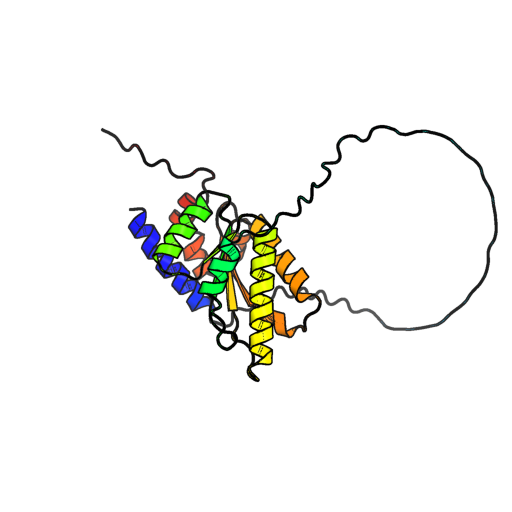193 ? 7.397 -6.158 1.166 1.00 92.50 193 VAL A C 1
ATOM 1532 O O . VAL A 1 193 ? 7.554 -7.368 1.275 1.00 92.50 193 VAL A O 1
ATOM 1535 N N . ILE A 1 194 ? 7.159 -5.566 -0.003 1.00 93.06 194 ILE A N 1
ATOM 1536 C CA . ILE A 1 194 ? 7.238 -6.222 -1.311 1.00 93.06 194 ILE A CA 1
ATOM 1537 C C . ILE A 1 194 ? 8.417 -5.569 -2.048 1.00 93.06 194 ILE A C 1
ATOM 1539 O O . ILE A 1 194 ? 8.280 -4.459 -2.565 1.00 93.06 194 ILE A O 1
ATOM 1543 N N . PRO A 1 195 ? 9.606 -6.194 -2.049 1.00 91.62 195 PRO A N 1
ATOM 1544 C CA . PRO A 1 195 ? 10.810 -5.566 -2.574 1.00 91.62 195 PRO A CA 1
ATOM 1545 C C . PRO A 1 195 ? 10.766 -5.492 -4.101 1.00 91.62 195 PRO A C 1
ATOM 1547 O O . PRO A 1 195 ? 10.873 -6.509 -4.783 1.00 91.62 195 PRO A O 1
ATOM 1550 N N . VAL A 1 196 ? 10.654 -4.279 -4.633 1.00 89.50 196 VAL A N 1
ATOM 1551 C CA . VAL A 1 196 ? 10.696 -3.998 -6.069 1.00 89.50 196 VAL A CA 1
ATOM 1552 C C . VAL A 1 196 ? 11.949 -3.170 -6.362 1.00 89.50 196 VAL A C 1
ATOM 1554 O O . VAL A 1 196 ? 12.243 -2.219 -5.641 1.00 89.50 196 VAL A O 1
ATOM 1557 N N . GLY A 1 197 ? 12.721 -3.533 -7.387 1.00 84.25 197 GLY A N 1
ATOM 1558 C CA . GLY A 1 197 ? 14.006 -2.886 -7.659 1.00 84.25 197 GLY A CA 1
ATOM 1559 C C . GLY A 1 197 ? 15.108 -3.284 -6.671 1.00 84.25 197 GLY A C 1
ATOM 1560 O O . GLY A 1 197 ? 15.090 -4.349 -6.044 1.00 84.25 197 GLY A O 1
ATOM 1561 N N . THR A 1 198 ? 16.116 -2.422 -6.529 1.00 79.06 198 THR A N 1
ATOM 1562 C CA . THR A 1 198 ? 17.222 -2.639 -5.590 1.00 79.06 198 THR A CA 1
ATOM 1563 C C . THR A 1 198 ? 16.762 -2.402 -4.154 1.00 79.06 198 THR A C 1
ATOM 1565 O O . THR A 1 198 ? 16.622 -1.261 -3.713 1.00 79.06 198 THR A O 1
ATOM 1568 N N . HIS A 1 199 ? 16.575 -3.485 -3.398 1.00 86.19 199 HIS A N 1
ATOM 1569 C CA . HIS A 1 199 ? 16.105 -3.420 -2.015 1.00 86.19 199 HIS A CA 1
ATOM 1570 C C . HIS A 1 199 ? 17.101 -4.094 -1.048 1.00 86.19 199 HIS A C 1
ATOM 1572 O O . HIS A 1 199 ? 16.939 -5.271 -0.718 1.00 86.19 199 HIS A O 1
ATOM 1578 N N . PRO A 1 200 ? 18.138 -3.379 -0.560 1.00 84.94 200 PRO A N 1
ATOM 1579 C CA . PRO A 1 200 ? 19.156 -3.930 0.345 1.00 84.94 200 PRO A CA 1
ATOM 1580 C C . PRO A 1 200 ? 18.588 -4.662 1.569 1.00 84.94 200 PRO A C 1
ATOM 1582 O O . PRO A 1 200 ? 19.109 -5.706 1.965 1.00 84.94 200 PRO A O 1
ATOM 1585 N N . LEU A 1 201 ? 17.479 -4.168 2.135 1.00 86.31 201 LEU A N 1
ATOM 1586 C CA . LEU A 1 201 ? 16.816 -4.819 3.272 1.00 86.31 201 LEU A CA 1
ATOM 1587 C C . LEU A 1 201 ? 16.213 -6.188 2.938 1.00 86.31 201 LEU A C 1
ATOM 1589 O O . LEU A 1 201 ? 16.048 -7.000 3.842 1.00 86.31 201 LEU A O 1
ATOM 1593 N N . ALA A 1 202 ? 15.912 -6.486 1.673 1.00 88.44 202 ALA A N 1
ATOM 1594 C CA . ALA A 1 202 ? 15.240 -7.728 1.310 1.00 88.44 202 ALA A CA 1
ATOM 1595 C C . ALA A 1 202 ? 16.112 -8.956 1.631 1.00 88.44 202 ALA A C 1
ATOM 1597 O O . ALA A 1 202 ? 15.614 -9.942 2.168 1.00 88.44 202 ALA A O 1
ATOM 1598 N N . LYS A 1 203 ? 17.434 -8.857 1.422 1.00 89.06 203 LYS A N 1
ATOM 1599 C CA . LYS A 1 203 ? 18.394 -9.906 1.811 1.00 89.06 203 LYS A CA 1
ATOM 1600 C C . LYS A 1 203 ? 18.485 -10.089 3.330 1.00 89.06 203 LYS A C 1
ATOM 1602 O O . LYS A 1 203 ? 18.763 -11.178 3.815 1.00 89.06 203 LYS A O 1
ATOM 1607 N N . HIS A 1 204 ? 18.290 -9.018 4.094 1.00 89.50 204 HIS A N 1
ATOM 1608 C CA . HIS A 1 204 ? 18.267 -9.108 5.550 1.00 89.50 204 HIS A CA 1
ATOM 1609 C C . HIS A 1 204 ? 16.967 -9.767 6.025 1.00 89.50 204 HIS A C 1
ATOM 1611 O O . HIS A 1 204 ? 17.018 -10.729 6.787 1.00 89.50 204 HIS A O 1
ATOM 1617 N N . MET A 1 205 ? 15.816 -9.325 5.507 1.00 88.38 205 MET A N 1
ATOM 1618 C CA . MET A 1 205 ? 14.498 -9.894 5.816 1.00 88.38 205 MET A CA 1
ATOM 1619 C C . MET A 1 205 ? 14.426 -11.388 5.492 1.00 88.38 205 MET A C 1
ATOM 1621 O O . MET A 1 205 ? 13.881 -12.165 6.275 1.00 88.38 205 MET A O 1
ATOM 1625 N N . SER A 1 206 ? 15.057 -11.811 4.396 1.00 89.94 206 SER A N 1
ATOM 1626 C CA . SER A 1 206 ? 15.089 -13.215 3.991 1.00 89.94 206 SER A CA 1
ATOM 1627 C C . SER A 1 206 ? 15.841 -14.136 4.960 1.00 89.94 206 SER A C 1
ATOM 1629 O O . SER A 1 206 ? 15.579 -15.334 4.975 1.00 89.94 206 SER A O 1
ATOM 1631 N N . SER A 1 207 ? 16.734 -13.608 5.807 1.00 91.62 207 SER A N 1
ATOM 1632 C CA . SER A 1 207 ? 17.397 -14.416 6.843 1.00 91.62 207 SER A CA 1
ATOM 1633 C C . SER A 1 207 ? 16.504 -14.742 8.045 1.00 91.62 207 SER A C 1
ATOM 1635 O O . SER A 1 207 ? 16.795 -15.690 8.770 1.00 91.62 207 SER A O 1
ATOM 1637 N N . PHE A 1 208 ? 15.416 -13.989 8.246 1.00 87.62 208 PHE A N 1
ATOM 1638 C CA . PHE A 1 208 ? 14.490 -14.185 9.369 1.00 87.62 208 PHE A CA 1
ATOM 1639 C C . PHE A 1 208 ? 13.182 -14.859 8.954 1.00 87.62 208 PHE A C 1
ATOM 1641 O O . PHE A 1 208 ? 12.523 -15.468 9.793 1.00 87.62 208 PHE A O 1
ATOM 1648 N N . ASP A 1 209 ? 12.797 -14.754 7.680 1.00 87.81 209 ASP A N 1
ATOM 1649 C CA . ASP A 1 209 ? 11.551 -15.306 7.154 1.00 87.81 209 ASP A CA 1
ATOM 1650 C C . ASP A 1 209 ? 11.825 -16.151 5.900 1.00 87.81 209 ASP A C 1
ATOM 1652 O O . ASP A 1 209 ? 12.126 -15.644 4.816 1.00 87.81 209 ASP A O 1
ATOM 1656 N N . SER A 1 210 ? 11.691 -17.471 6.052 1.00 87.94 210 SER A N 1
ATOM 1657 C CA . SER A 1 210 ? 11.880 -18.428 4.961 1.00 87.94 210 SER A CA 1
ATOM 1658 C C . SER A 1 210 ? 10.812 -18.306 3.873 1.00 87.94 210 SER A C 1
ATOM 1660 O O . SER A 1 210 ? 11.115 -18.556 2.707 1.00 87.94 210 SER A O 1
ATOM 1662 N N . LYS A 1 211 ? 9.585 -17.878 4.204 1.00 86.44 211 LYS A N 1
ATOM 1663 C CA . LYS A 1 211 ? 8.538 -17.620 3.203 1.00 86.44 211 LYS A CA 1
ATOM 1664 C C . LYS A 1 211 ? 8.889 -16.383 2.395 1.00 86.44 211 LYS A C 1
ATOM 1666 O O . LYS A 1 211 ? 8.844 -16.439 1.171 1.00 86.44 211 LYS A O 1
ATOM 1671 N N . PHE A 1 212 ? 9.307 -15.308 3.062 1.00 88.94 212 PHE A N 1
ATOM 1672 C CA . PHE A 1 212 ? 9.806 -14.110 2.386 1.00 88.94 212 PHE A CA 1
ATOM 1673 C C . PHE A 1 212 ? 10.973 -14.450 1.451 1.00 88.94 212 PHE A C 1
ATOM 1675 O O . PHE A 1 212 ? 10.978 -14.034 0.295 1.00 88.94 212 PHE A O 1
ATOM 1682 N N . ASN A 1 213 ? 11.934 -15.253 1.923 1.00 89.56 213 ASN A N 1
ATOM 1683 C CA . ASN A 1 213 ? 13.058 -15.714 1.111 1.00 89.56 213 ASN A CA 1
ATOM 1684 C C . ASN A 1 213 ? 12.593 -16.463 -0.145 1.00 89.56 213 ASN A C 1
ATOM 1686 O O . ASN A 1 213 ? 13.002 -16.120 -1.248 1.00 89.56 213 ASN A O 1
ATOM 1690 N N . ASN A 1 214 ? 11.706 -17.445 0.011 1.00 88.19 214 ASN A N 1
ATOM 1691 C CA . ASN A 1 214 ? 11.232 -18.265 -1.104 1.00 88.19 214 ASN A CA 1
ATOM 1692 C C . ASN A 1 214 ? 10.433 -17.471 -2.144 1.00 88.19 214 ASN A C 1
ATOM 1694 O O . ASN A 1 214 ? 10.360 -17.889 -3.293 1.00 88.19 214 ASN A O 1
ATOM 1698 N N . ILE A 1 215 ? 9.825 -16.351 -1.745 1.00 86.12 215 ILE A N 1
ATOM 1699 C CA . ILE A 1 215 ? 9.031 -15.515 -2.647 1.00 86.12 215 ILE A CA 1
ATOM 1700 C C . ILE A 1 215 ? 9.908 -14.483 -3.350 1.00 86.12 215 ILE A C 1
ATOM 1702 O O . ILE A 1 215 ? 9.894 -14.373 -4.570 1.00 86.12 215 ILE A O 1
ATOM 1706 N N . PHE A 1 216 ? 10.677 -13.717 -2.580 1.00 88.44 216 PHE A N 1
ATOM 1707 C CA . PHE A 1 216 ? 11.318 -12.507 -3.087 1.00 88.44 216 PHE A CA 1
ATOM 1708 C C . PHE A 1 216 ? 12.805 -12.676 -3.405 1.00 88.44 216 PHE A C 1
ATOM 1710 O O . PHE A 1 216 ? 13.375 -11.845 -4.112 1.00 88.44 216 PHE A O 1
ATOM 1717 N N . MET A 1 217 ? 13.458 -13.719 -2.880 1.00 88.25 217 MET A N 1
ATOM 1718 C CA . MET A 1 217 ? 14.849 -14.042 -3.232 1.00 88.25 217 MET A CA 1
ATOM 1719 C C . MET A 1 217 ? 14.948 -15.070 -4.362 1.00 88.25 217 MET A C 1
ATOM 1721 O O . MET A 1 217 ? 16.063 -15.397 -4.776 1.00 88.25 217 MET A O 1
ATOM 1725 N N . ASP A 1 218 ? 13.813 -15.545 -4.878 1.00 87.06 218 ASP A N 1
ATOM 1726 C CA . ASP A 1 218 ? 13.775 -16.403 -6.054 1.00 87.06 218 ASP A CA 1
ATOM 1727 C C . ASP A 1 218 ? 14.408 -15.721 -7.277 1.00 87.06 218 ASP A C 1
ATOM 1729 O O . ASP A 1 218 ? 14.304 -14.502 -7.466 1.00 87.06 218 ASP A O 1
ATOM 1733 N N . ALA A 1 219 ? 15.068 -16.522 -8.116 1.00 85.31 219 ALA A N 1
ATOM 1734 C CA . ALA A 1 219 ? 15.740 -16.038 -9.314 1.00 85.31 219 ALA A CA 1
ATOM 1735 C C . ALA A 1 219 ? 14.768 -15.321 -10.263 1.00 85.31 219 ALA A C 1
ATOM 1737 O O . ALA A 1 219 ? 15.089 -14.245 -10.746 1.00 85.31 219 ALA A O 1
ATOM 1738 N N . GLY A 1 220 ? 13.551 -15.833 -10.451 1.00 85.50 220 GLY A N 1
ATOM 1739 C CA . GLY A 1 220 ? 12.531 -15.215 -11.294 1.00 85.50 220 GLY A CA 1
ATOM 1740 C C . GLY A 1 220 ? 12.069 -13.849 -10.785 1.00 85.50 220 GLY A C 1
ATOM 1741 O O . GLY A 1 220 ? 11.932 -12.924 -11.587 1.00 85.50 220 GLY A O 1
ATOM 1742 N N . TRP A 1 221 ? 11.876 -13.685 -9.469 1.00 87.38 221 TRP A N 1
ATOM 1743 C CA . TRP A 1 221 ? 11.544 -12.375 -8.889 1.00 87.38 221 TRP A CA 1
ATOM 1744 C C . TRP A 1 221 ? 12.686 -11.382 -9.098 1.00 87.38 221 TRP A C 1
ATOM 1746 O O . TRP A 1 221 ? 12.475 -10.275 -9.594 1.00 87.38 221 TRP A O 1
ATOM 1756 N N . ARG A 1 222 ? 13.911 -11.787 -8.750 1.00 87.56 222 ARG A N 1
ATOM 1757 C CA . ARG A 1 222 ? 15.095 -10.927 -8.840 1.00 87.56 222 ARG A CA 1
ATOM 1758 C C . ARG A 1 222 ? 15.459 -10.578 -10.279 1.00 87.56 222 ARG A C 1
ATOM 1760 O O . ARG A 1 222 ? 15.836 -9.438 -10.534 1.00 87.56 222 ARG A O 1
ATOM 1767 N N . ASP A 1 223 ? 15.320 -11.517 -11.205 1.00 86.62 223 ASP A N 1
ATOM 1768 C CA . ASP A 1 223 ? 15.626 -11.307 -12.618 1.00 86.62 223 ASP A CA 1
ATOM 1769 C C . ASP A 1 223 ? 14.606 -10.398 -13.291 1.00 86.62 223 ASP A C 1
ATOM 1771 O O . ASP A 1 223 ? 14.970 -9.669 -14.210 1.00 86.62 223 ASP A O 1
ATOM 1775 N N . LEU A 1 224 ? 13.344 -10.428 -12.857 1.00 86.44 224 LEU A N 1
ATOM 1776 C CA . LEU A 1 224 ? 12.309 -9.541 -13.374 1.00 86.44 224 LEU A CA 1
ATOM 1777 C C . LEU A 1 224 ? 12.410 -8.157 -12.728 1.00 86.44 224 LEU A C 1
ATOM 1779 O O . LEU A 1 224 ? 12.673 -7.171 -13.408 1.00 86.44 224 LEU A O 1
ATOM 1783 N N . PHE A 1 225 ? 12.245 -8.083 -11.409 1.00 88.06 225 PHE A N 1
ATOM 1784 C CA . PHE A 1 225 ? 12.121 -6.821 -10.683 1.00 88.06 225 PHE A CA 1
ATOM 1785 C C . PHE A 1 225 ? 13.459 -6.164 -10.335 1.00 88.06 225 PHE A C 1
ATOM 1787 O 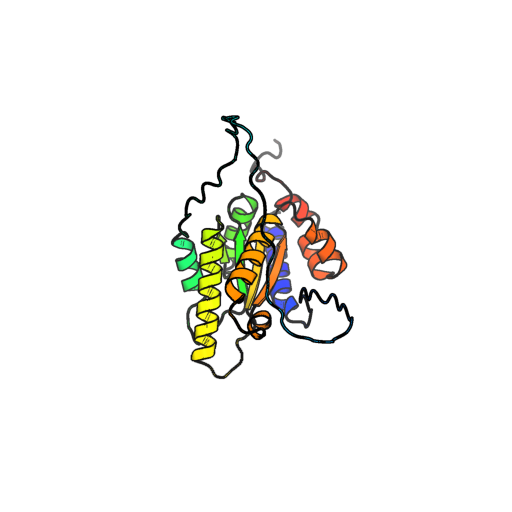O . PHE A 1 225 ? 13.465 -5.016 -9.903 1.00 88.06 225 PHE A O 1
ATOM 1794 N N . GLY A 1 226 ? 14.590 -6.849 -10.521 1.00 84.00 226 GLY A N 1
ATOM 1795 C CA . GLY A 1 226 ? 15.926 -6.282 -10.319 1.00 84.00 226 GLY A CA 1
ATOM 1796 C C . GLY A 1 226 ? 16.478 -5.505 -11.518 1.00 84.00 226 GLY A C 1
ATOM 1797 O O . GLY A 1 226 ? 17.514 -4.856 -11.383 1.00 84.00 226 GLY A O 1
ATOM 1798 N N . ARG A 1 227 ? 15.823 -5.554 -12.687 1.00 84.81 227 ARG A N 1
ATOM 1799 C CA . ARG A 1 227 ? 16.237 -4.802 -13.885 1.00 84.81 227 ARG A CA 1
ATOM 1800 C C . ARG A 1 227 ? 15.769 -3.360 -13.792 1.00 84.81 227 ARG A C 1
ATOM 1802 O O . ARG A 1 227 ? 14.639 -3.133 -13.386 1.00 84.81 227 ARG A O 1
ATOM 1809 N N . LEU A 1 228 ? 16.601 -2.407 -14.212 1.00 83.69 228 LEU A N 1
ATOM 1810 C CA . LEU A 1 228 ? 16.218 -0.990 -14.280 1.00 83.69 228 LEU A CA 1
ATOM 1811 C C . LEU A 1 228 ? 15.265 -0.700 -15.444 1.00 83.69 228 LEU A C 1
ATOM 1813 O O . LEU A 1 228 ? 14.356 0.103 -15.290 1.00 83.69 228 LEU A O 1
ATOM 1817 N N . GLU A 1 229 ? 15.420 -1.411 -16.559 1.00 85.06 229 GLU A N 1
ATOM 1818 C CA . GLU A 1 229 ? 14.605 -1.243 -17.764 1.00 85.06 229 GLU A CA 1
ATOM 1819 C C . GLU A 1 229 ? 13.583 -2.367 -17.923 1.00 85.06 229 GLU A C 1
ATOM 1821 O O . GLU A 1 229 ? 13.832 -3.517 -17.532 1.00 85.06 229 GLU A O 1
ATOM 1826 N N . ALA A 1 230 ? 12.442 -2.030 -18.526 1.00 83.50 230 ALA A N 1
ATOM 1827 C CA . ALA A 1 230 ? 11.386 -2.991 -18.803 1.00 83.50 230 ALA A CA 1
ATOM 1828 C C . ALA A 1 230 ? 11.889 -4.088 -19.760 1.00 83.50 230 ALA A C 1
ATOM 1830 O O . ALA A 1 230 ? 12.654 -3.800 -20.686 1.00 83.50 230 ALA A O 1
ATOM 1831 N N . PRO A 1 231 ? 11.461 -5.353 -19.590 1.00 79.88 231 PRO A N 1
ATOM 1832 C CA . PRO A 1 231 ? 11.751 -6.397 -20.561 1.00 79.88 231 PRO A CA 1
ATOM 1833 C C . PRO A 1 231 ? 11.227 -5.988 -21.943 1.00 79.88 231 PRO A C 1
ATOM 1835 O O . PRO A 1 231 ? 10.024 -5.797 -22.122 1.00 79.88 231 PRO A O 1
ATOM 1838 N N . THR A 1 232 ? 12.114 -5.863 -22.930 1.00 73.31 232 THR A N 1
ATOM 1839 C CA . THR A 1 232 ? 11.714 -5.584 -24.311 1.00 73.31 232 THR A CA 1
ATOM 1840 C C . THR A 1 232 ? 10.924 -6.773 -24.852 1.00 73.31 232 THR A C 1
ATOM 1842 O O . THR A 1 232 ? 11.407 -7.907 -24.882 1.00 73.31 232 THR A O 1
ATOM 1845 N N . SER A 1 233 ? 9.686 -6.538 -25.276 1.00 57.75 233 SER A N 1
ATOM 1846 C CA . SER A 1 233 ? 8.848 -7.533 -25.942 1.00 57.75 233 SER A CA 1
ATOM 1847 C C . SER A 1 233 ? 9.332 -7.779 -27.384 1.00 57.75 233 SER A C 1
ATOM 1849 O O . SER A 1 233 ? 8.754 -7.280 -28.341 1.00 57.75 233 SER A O 1
ATOM 1851 N N . GLY A 1 234 ? 10.411 -8.552 -27.546 1.00 45.81 234 GLY A N 1
ATOM 1852 C CA . GLY A 1 234 ? 10.987 -8.976 -28.839 1.00 45.81 234 GLY A CA 1
ATOM 1853 C C . GLY A 1 234 ? 12.517 -8.934 -28.777 1.00 45.81 234 GLY A C 1
ATOM 1854 O O . GLY A 1 234 ? 13.067 -7.989 -28.227 1.00 45.81 234 GLY A O 1
ATOM 1855 N N . THR A 1 235 ? 13.285 -9.926 -29.221 1.00 40.75 235 THR A N 1
ATOM 1856 C CA . THR A 1 235 ? 13.128 -10.892 -30.322 1.00 40.75 235 THR A CA 1
ATOM 1857 C C . THR A 1 235 ? 13.796 -12.220 -29.942 1.00 40.75 235 THR A C 1
ATOM 1859 O O . THR A 1 235 ? 14.970 -12.218 -29.585 1.00 40.75 235 THR A O 1
ATOM 1862 N N . ALA A 1 236 ? 13.075 -13.339 -30.044 1.00 43.97 236 ALA A N 1
ATOM 1863 C CA . ALA A 1 236 ? 13.673 -14.670 -30.138 1.00 43.97 236 ALA A CA 1
ATOM 1864 C C . ALA A 1 236 ? 13.491 -15.145 -31.587 1.00 43.97 236 ALA A C 1
ATOM 1866 O O . ALA A 1 236 ? 12.382 -15.487 -31.986 1.00 43.97 236 ALA A O 1
ATOM 1867 N N . ASP A 1 237 ? 14.571 -14.990 -32.348 1.00 42.72 237 ASP A N 1
ATOM 1868 C CA . ASP A 1 237 ? 15.100 -15.813 -33.440 1.00 42.72 237 ASP A CA 1
ATOM 1869 C C . ASP A 1 237 ? 14.137 -16.405 -34.491 1.00 42.72 237 ASP A C 1
ATOM 1871 O O . ASP A 1 237 ? 13.294 -17.259 -34.216 1.00 42.72 237 ASP A O 1
ATOM 1875 N N . SER A 1 238 ? 14.347 -15.956 -35.737 1.00 34.72 238 SER A N 1
ATOM 1876 C CA . SER A 1 238 ? 14.076 -16.725 -36.964 1.00 34.72 238 SER A CA 1
ATOM 1877 C C . SER A 1 238 ? 15.158 -17.775 -37.193 1.00 34.72 238 SER A C 1
ATOM 1879 O O . SER A 1 238 ? 16.314 -17.499 -36.803 1.00 34.72 238 SER A O 1
#

Sequence (238 aa):
MARIISQQWLNLAQLWLSASLGPCLFVVHSKTENKLQRRPRSTSMKDRQNSKAQSDRTSSIDSETSPESKIAVQVPRKSVYDQLNQILISDEQLPESIILINTIDWQGQYLSEILHEHSQPIVCTISGADVHAAFNTIVTRIQRFCNCNAQTPPTIKVAVAGDQSYLSTILRCFVEQLANKTPDWLSYIRFLVIPVGTHPLAKHMSSFDSKFNNIFMDAGWRDLFGRLEAPTSGTADS

pLDDT: mean 75.97, std 23.58, range [25.92, 98.0]